Protein AF-0000000080701686 (afdb_homodimer)

Radius of gyration: 21.72 Å; Cα contacts (8 Å, |Δi|>4): 858; chains: 2; bounding box: 35×67×54 Å

Solvent-accessible surface area (backbone atoms only — not comparable to full-atom values): 18420 Å² total; per-residue (Å²): 113,33,45,32,31,37,60,51,58,24,29,69,73,39,28,52,24,37,86,81,71,44,60,87,74,78,49,47,31,54,30,95,73,44,51,71,46,50,38,45,98,68,62,89,44,71,68,61,51,56,69,65,36,52,33,37,36,29,34,50,67,50,50,72,76,47,56,59,73,80,43,79,90,34,39,33,37,33,36,32,86,66,91,57,82,64,56,90,53,35,37,60,36,42,71,92,47,47,55,65,51,48,53,54,43,20,69,73,48,39,25,34,34,39,50,72,59,28,76,70,44,47,64,35,55,75,64,65,56,54,44,30,44,34,43,30,37,23,36,29,36,48,35,58,49,38,46,45,69,65,79,40,95,59,59,46,57,32,26,28,47,37,45,34,37,53,65,28,24,39,36,37,34,31,33,60,108,115,32,45,32,30,39,61,50,58,24,28,69,74,40,28,52,25,36,87,82,72,44,59,88,72,77,49,48,31,53,29,94,71,43,50,71,46,51,36,47,97,69,64,89,45,70,66,61,50,56,69,66,35,52,34,38,36,31,33,51,66,50,48,72,77,46,58,58,72,81,42,80,89,33,41,33,38,34,37,32,86,66,91,56,81,64,56,91,53,34,37,60,35,42,71,90,48,47,55,65,51,49,51,53,43,19,70,73,46,40,24,33,32,39,51,70,59,29,76,70,44,47,64,35,56,76,64,65,56,54,45,31,44,34,44,30,36,21,35,28,35,50,33,58,50,38,45,45,68,64,79,41,96,59,59,47,58,32,27,28,45,37,47,32,38,54,65,28,24,37,36,37,34,30,33,59,108

Secondary structure (DSSP, 8-state):
---EEEEEEEETTSEEE-TT---TT----B-TT---EESSSS---HHHHHHH--EEEEEHHHHHHTGGGG-TTSEEEEE-SS----BTTEEEE-HHHHHHHHHHHHHTT--EEEES-GGGGHHHHHTT---EEEEEEESEE-SSSEES----SS-EEEEEEEEEEETTEEEEEEEE-/--EEEEEEEEETTSEEE-TT---TT----B-TT---EESSSS---HHHHHHH--EEEEEHHHHHHTGGGG-TTSEEEEE-SS----BTTEEEE-HHHHHHHHHHHHHTT-EEEEES-GGGHHHHHHTT---EEEEEEESEE-SSSEES----SS-EEEEEEEEEEETTEEEEEEEE-

Structure (mmCIF, N/CA/C/O backbone):
data_AF-0000000080701686-model_v1
#
loop_
_entity.id
_entity.type
_entity.pdbx_description
1 polymer 'Uncharacterized protein'
#
loop_
_atom_site.group_PDB
_atom_site.id
_atom_site.type_symbol
_atom_site.label_atom_id
_atom_site.label_alt_id
_atom_site.label_comp_id
_atom_site.label_asym_id
_atom_site.label_entity_id
_atom_site.label_seq_id
_atom_site.pdbx_PDB_ins_code
_atom_site.Cartn_x
_atom_site.Cartn_y
_atom_site.Cartn_z
_atom_site.occupancy
_atom_site.B_iso_or_equiv
_atom_site.auth_seq_id
_atom_site.auth_comp_id
_atom_site.auth_asym_id
_atom_site.auth_atom_id
_atom_site.pdbx_PDB_model_num
ATOM 1 N N . MET A 1 1 ? 11.75 -20.75 -18.656 1 88 1 MET A N 1
ATOM 2 C CA . MET A 1 1 ? 11.406 -20.969 -17.25 1 88 1 MET A CA 1
ATOM 3 C C . MET A 1 1 ? 10.141 -20.219 -16.875 1 88 1 MET A C 1
ATOM 5 O O . MET A 1 1 ? 9.891 -19.125 -17.406 1 88 1 MET A O 1
ATOM 9 N N . GLY A 1 2 ? 9.188 -20.906 -16.156 1 95.81 2 GLY A N 1
ATOM 10 C CA . GLY A 1 2 ? 7.934 -20.297 -15.758 1 95.81 2 GLY A CA 1
ATOM 11 C C . GLY A 1 2 ? 8.109 -19.188 -14.734 1 95.81 2 GLY A C 1
ATOM 12 O O . GLY A 1 2 ? 9.234 -18.781 -14.453 1 95.81 2 GLY A O 1
ATOM 13 N N . LYS A 1 3 ? 7.023 -18.656 -14.289 1 96.75 3 LYS A N 1
ATOM 14 C CA . LYS A 1 3 ? 7.059 -17.625 -13.266 1 96.75 3 LYS A CA 1
ATOM 15 C C . LYS A 1 3 ? 5.996 -17.875 -12.195 1 96.75 3 LYS A C 1
ATOM 17 O O . LYS A 1 3 ? 4.988 -18.531 -12.453 1 96.75 3 LYS A O 1
ATOM 22 N N . ILE A 1 4 ? 6.281 -17.422 -11.047 1 97.44 4 ILE A N 1
ATOM 23 C CA . ILE A 1 4 ? 5.316 -17.344 -9.953 1 97.44 4 ILE A CA 1
ATOM 24 C C . ILE A 1 4 ? 4.934 -15.883 -9.711 1 97.44 4 ILE A C 1
ATOM 26 O O . ILE A 1 4 ? 5.797 -15.039 -9.438 1 97.44 4 ILE A O 1
ATOM 30 N N . ALA A 1 5 ? 3.65 -15.609 -9.875 1 96.94 5 ALA A N 1
ATOM 31 C CA . ALA A 1 5 ? 3.213 -14.219 -9.758 1 96.94 5 ALA A CA 1
ATOM 32 C C . ALA A 1 5 ? 2.088 -14.086 -8.734 1 96.94 5 ALA A C 1
ATOM 34 O O . ALA A 1 5 ? 1.262 -14.992 -8.586 1 96.94 5 ALA A O 1
ATOM 35 N N . LEU A 1 6 ? 2.115 -13.008 -8.078 1 95.81 6 LEU A N 1
ATOM 36 C CA . LEU A 1 6 ? 1.006 -12.547 -7.246 1 95.81 6 LEU A CA 1
ATOM 37 C C . LEU A 1 6 ? 0.247 -11.414 -7.926 1 95.81 6 LEU A C 1
ATOM 39 O O . LEU A 1 6 ? 0.857 -10.484 -8.453 1 95.81 6 LEU A O 1
ATOM 43 N N . SER A 1 7 ? -0.996 -11.477 -7.949 1 94.25 7 SER A N 1
ATOM 44 C CA . SER A 1 7 ? -1.864 -10.406 -8.422 1 94.25 7 SER A CA 1
ATOM 45 C C . SER A 1 7 ? -3.043 -10.188 -7.477 1 94.25 7 SER A C 1
ATOM 47 O O . SER A 1 7 ? -3.879 -11.078 -7.309 1 94.25 7 SER A O 1
ATOM 49 N N . ILE A 1 8 ? -3.111 -9.062 -6.922 1 93 8 ILE A N 1
ATOM 50 C CA . ILE A 1 8 ? -4.133 -8.844 -5.906 1 93 8 ILE A CA 1
ATOM 51 C C . ILE A 1 8 ? -4.34 -7.344 -5.695 1 93 8 ILE A C 1
ATOM 53 O O . ILE A 1 8 ? -3.482 -6.535 -6.059 1 93 8 ILE A O 1
ATOM 57 N N . VAL A 1 9 ? -5.484 -6.977 -5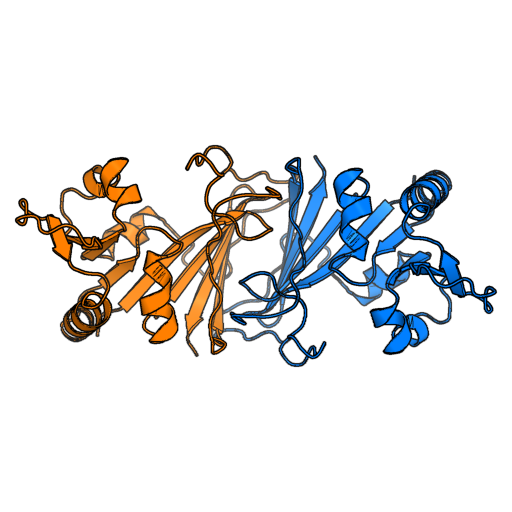.195 1 93.94 9 VAL A N 1
ATOM 58 C CA . VAL A 1 9 ? -5.809 -5.586 -4.887 1 93.94 9 VAL A CA 1
ATOM 59 C C . VAL A 1 9 ? -5.871 -5.395 -3.375 1 93.94 9 VAL A C 1
ATOM 61 O O . VAL A 1 9 ? -6.41 -6.238 -2.656 1 93.94 9 VAL A O 1
ATOM 64 N N . GLN A 1 10 ? -5.324 -4.266 -2.914 1 95.81 10 GLN A N 1
ATOM 65 C CA . GLN A 1 10 ? -5.352 -3.938 -1.493 1 95.81 10 GLN A CA 1
ATOM 66 C C . GLN A 1 10 ? -5.809 -2.5 -1.27 1 95.81 10 GLN A C 1
ATOM 68 O O . GLN A 1 10 ? -5.836 -1.697 -2.205 1 95.81 10 GLN A O 1
ATOM 73 N N . SER A 1 11 ? -6.25 -2.232 -0.027 1 97 11 SER A N 1
ATOM 74 C CA . SER A 1 11 ? -6.492 -0.856 0.394 1 97 11 SER A CA 1
ATOM 75 C C . SER A 1 11 ? -5.184 -0.092 0.563 1 97 11 SER A C 1
ATOM 77 O O . SER A 1 11 ? -4.102 -0.684 0.52 1 97 11 SER A O 1
ATOM 79 N N . VAL A 1 12 ? -5.242 1.198 0.737 1 97.56 12 VAL A N 1
ATOM 80 C CA . VAL A 1 12 ? -4.074 2.059 0.885 1 97.56 12 VAL A CA 1
ATOM 81 C C . VAL A 1 12 ? -3.234 1.593 2.072 1 97.56 12 VAL A C 1
ATOM 83 O O . VAL A 1 12 ? -2.004 1.653 2.033 1 97.56 12 VAL A O 1
ATOM 86 N N . ASP A 1 13 ? -3.979 1.094 3.092 1 96.38 13 ASP A N 1
ATOM 87 C CA . ASP A 1 13 ? -3.295 0.67 4.309 1 96.38 13 ASP A CA 1
ATOM 88 C C . ASP A 1 13 ? -3.033 -0.834 4.297 1 96.38 13 ASP A C 1
ATOM 90 O O . ASP A 1 13 ? -2.719 -1.424 5.336 1 96.38 13 ASP A O 1
ATOM 94 N N . GLY A 1 14 ? -3.207 -1.566 3.182 1 95.69 14 GLY A N 1
ATOM 95 C CA . GLY A 1 14 ? -2.6 -2.867 2.951 1 95.69 14 GLY A CA 1
ATOM 96 C C . GLY A 1 14 ? -3.535 -4.023 3.24 1 95.69 14 GLY A C 1
ATOM 97 O O . GLY A 1 14 ? -3.09 -5.16 3.428 1 95.69 14 GLY A O 1
ATOM 98 N N . TYR A 1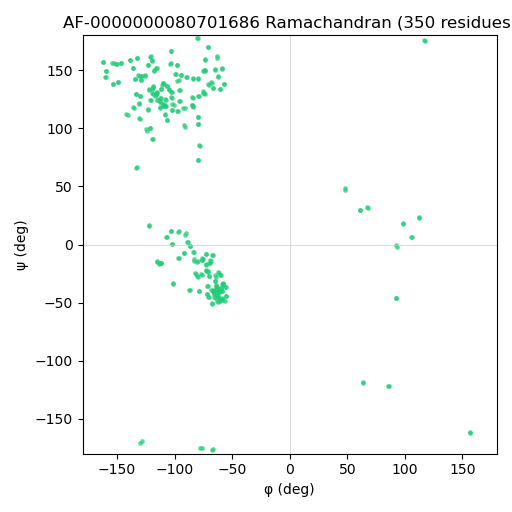 15 ? -4.812 -3.77 3.307 1 95 15 TYR A N 1
ATOM 99 C CA . TYR A 1 15 ? -5.758 -4.848 3.566 1 95 15 TYR A CA 1
ATOM 100 C C . TYR A 1 15 ? -6.395 -5.336 2.27 1 95 15 TYR A C 1
ATOM 102 O O . TYR A 1 15 ? -6.66 -4.543 1.362 1 95 15 TYR A O 1
ATOM 110 N N . ILE A 1 16 ? -6.695 -6.617 2.219 1 92.75 16 ILE A N 1
ATOM 111 C CA . ILE A 1 16 ? -7.223 -7.211 0.996 1 92.75 16 ILE A CA 1
ATOM 112 C C . ILE A 1 16 ? -8.672 -7.648 1.218 1 92.75 16 ILE A C 1
ATOM 114 O O . ILE A 1 16 ? -9.391 -7.934 0.26 1 92.75 16 ILE A O 1
ATOM 118 N N . ALA A 1 17 ? -9.102 -7.742 2.461 1 89.88 17 ALA A N 1
ATOM 119 C CA . ALA A 1 17 ? -10.469 -8.07 2.865 1 89.88 17 ALA A CA 1
ATOM 120 C C . ALA A 1 17 ? -10.781 -7.504 4.246 1 89.88 17 ALA A C 1
ATOM 122 O O . ALA A 1 17 ? -9.875 -7.172 5.012 1 89.88 17 ALA A O 1
ATOM 123 N N . ASP A 1 18 ? -12.062 -7.324 4.473 1 91 18 ASP A N 1
ATOM 124 C CA . ASP A 1 18 ? -12.422 -6.945 5.836 1 91 18 ASP A CA 1
ATOM 125 C C . ASP A 1 18 ? -12.391 -8.156 6.773 1 91 18 ASP A C 1
ATOM 127 O O . ASP A 1 18 ? -11.922 -9.227 6.387 1 91 18 ASP A O 1
ATOM 131 N N . LEU A 1 19 ? -12.773 -7.973 7.961 1 89.06 19 LEU A N 1
ATOM 132 C CA . LEU A 1 19 ? -12.672 -9.016 8.969 1 89.06 19 LEU A CA 1
ATOM 133 C C . LEU A 1 19 ? -13.648 -10.156 8.68 1 89.06 19 LEU A C 1
ATOM 135 O O . LEU A 1 19 ? -13.484 -11.266 9.18 1 89.06 19 LEU A O 1
ATOM 139 N N . ASP A 1 20 ? -14.656 -9.93 7.805 1 86.56 20 ASP A N 1
ATOM 140 C CA . ASP A 1 20 ? -15.656 -10.922 7.434 1 86.56 20 ASP A CA 1
ATOM 141 C C . ASP A 1 20 ? -15.359 -11.508 6.055 1 86.56 20 ASP A C 1
ATOM 143 O O . ASP A 1 20 ? -16.25 -12.062 5.402 1 86.56 20 ASP A O 1
ATOM 147 N N . ASP A 1 21 ? -14.219 -11.234 5.555 1 84.31 21 ASP A N 1
ATOM 148 C CA . ASP A 1 21 ? -13.742 -11.766 4.281 1 84.31 21 ASP A CA 1
ATOM 149 C C . ASP A 1 21 ? -14.57 -11.219 3.117 1 84.31 21 ASP A C 1
ATOM 151 O O . ASP A 1 21 ? -14.852 -11.938 2.156 1 84.31 21 ASP A O 1
ATOM 155 N N . GLN A 1 22 ? -15 -10.039 3.301 1 82.75 22 GLN A N 1
ATOM 156 C CA . GLN A 1 22 ? -15.734 -9.375 2.234 1 82.75 22 GLN A CA 1
ATOM 157 C C . GLN A 1 22 ? -14.828 -8.438 1.438 1 82.75 22 GLN A C 1
ATOM 159 O O . GLN A 1 22 ? -13.836 -7.926 1.966 1 82.75 22 GLN A O 1
ATOM 164 N N . PHE A 1 23 ? -15.242 -8.219 0.161 1 82.62 23 PHE A N 1
ATOM 165 C CA . PHE A 1 23 ? -14.414 -7.523 -0.813 1 82.62 23 PHE A CA 1
ATOM 166 C C . PHE A 1 23 ? -15.133 -6.297 -1.359 1 82.62 23 PHE A C 1
ATOM 168 O O . PHE A 1 23 ? -14.711 -5.723 -2.369 1 82.62 23 PHE A O 1
ATOM 175 N N . ASP A 1 24 ? -16.109 -5.855 -0.751 1 83.62 24 ASP A N 1
ATOM 176 C CA . ASP A 1 24 ? -17 -4.824 -1.256 1 83.62 24 ASP A CA 1
ATOM 177 C C . ASP A 1 24 ? -16.281 -3.479 -1.367 1 83.62 24 ASP A C 1
ATOM 179 O O . ASP A 1 24 ? -16.781 -2.562 -2.029 1 83.62 24 ASP A O 1
ATOM 183 N N . PHE A 1 25 ? -15.133 -3.383 -0.87 1 85.69 25 PHE A N 1
ATOM 184 C CA . PHE A 1 25 ? -14.43 -2.107 -0.862 1 85.69 25 PHE A CA 1
ATOM 185 C C . PHE A 1 25 ? -13.562 -1.959 -2.107 1 85.69 25 PHE A C 1
ATOM 187 O O . PHE A 1 25 ? -13.039 -0.878 -2.377 1 85.69 25 PHE A O 1
ATOM 194 N N . ILE A 1 26 ? -13.453 -3.045 -2.932 1 87.12 26 ILE A N 1
ATOM 195 C CA . ILE A 1 26 ? -12.531 -3.051 -4.062 1 87.12 26 ILE A CA 1
ATOM 196 C C . ILE A 1 26 ? -13.133 -2.26 -5.223 1 87.12 26 ILE A C 1
ATOM 198 O O . ILE A 1 26 ? -13.773 -2.834 -6.105 1 87.12 26 ILE A O 1
ATOM 202 N N . GLU A 1 27 ? -12.953 -1.024 -5.215 1 89.81 27 GLU A N 1
ATOM 203 C CA . GLU A 1 27 ? -13.438 -0.102 -6.238 1 89.81 27 GLU A CA 1
ATOM 204 C C . GLU A 1 27 ? -12.508 1.096 -6.391 1 89.81 27 GLU A C 1
ATOM 206 O O . GLU A 1 27 ? -11.992 1.617 -5.398 1 89.81 27 GLU A O 1
ATOM 211 N N . GLY A 1 28 ? -12.32 1.489 -7.629 1 92.06 28 GLY A N 1
ATOM 212 C CA . GLY A 1 28 ? -11.586 2.717 -7.883 1 92.06 28 GLY A CA 1
ATOM 213 C C . GLY A 1 28 ? -12.453 3.961 -7.801 1 92.06 28 GLY A C 1
ATOM 214 O O . GLY A 1 28 ? -13.633 3.922 -8.141 1 92.06 28 GLY A O 1
ATOM 215 N N . VAL A 1 29 ? -11.93 4.961 -7.301 1 94.69 29 VAL A N 1
ATOM 216 C CA . VAL A 1 29 ? -12.586 6.258 -7.254 1 94.69 29 VAL A CA 1
ATOM 217 C C . VAL A 1 29 ? -11.648 7.34 -7.781 1 94.69 29 VAL A C 1
ATOM 219 O O . VAL A 1 29 ? -10.695 7.727 -7.098 1 94.69 29 VAL A O 1
ATOM 222 N N . ALA A 1 30 ? -11.945 7.82 -8.945 1 94.62 30 ALA A N 1
ATOM 223 C CA . ALA A 1 30 ? -11.102 8.812 -9.609 1 94.62 30 ALA A CA 1
ATOM 224 C C . ALA A 1 30 ? -11.602 10.227 -9.336 1 94.62 30 ALA A C 1
ATOM 226 O O . ALA A 1 30 ? -12.812 10.477 -9.359 1 94.62 30 ALA A O 1
ATOM 227 N N . GLY A 1 31 ? -10.641 11.109 -8.969 1 93.12 31 GLY A N 1
ATOM 228 C CA . GLY A 1 31 ? -10.984 12.523 -8.969 1 93.12 31 GLY A CA 1
ATOM 229 C C . GLY A 1 31 ? -11.336 13.055 -10.344 1 93.12 31 GLY A C 1
ATOM 230 O O . GLY A 1 31 ? -11.023 12.422 -11.359 1 93.12 31 GLY A O 1
ATOM 231 N N . PRO A 1 32 ? -11.969 14.102 -10.383 1 91.12 32 PRO A N 1
ATOM 232 C CA . PRO A 1 32 ? -12.5 14.617 -11.648 1 91.12 32 PRO A CA 1
ATOM 233 C C . PRO A 1 32 ? -11.406 14.93 -12.664 1 91.12 32 PRO A C 1
ATOM 235 O O . PRO A 1 32 ? -11.656 14.906 -13.867 1 91.12 32 PRO A O 1
ATOM 238 N N . ASN A 1 33 ? -10.172 15.195 -12.234 1 90.88 33 ASN A N 1
ATOM 239 C CA . ASN A 1 33 ? -9.109 15.594 -13.148 1 90.88 33 ASN A CA 1
ATOM 240 C C . ASN A 1 33 ? -8.102 14.477 -13.359 1 90.88 33 ASN A C 1
ATOM 242 O O . ASN A 1 33 ? -7.059 14.68 -13.984 1 90.88 33 ASN A O 1
ATOM 246 N N . LEU A 1 34 ? -8.422 13.344 -12.805 1 93.69 34 LEU A N 1
ATOM 247 C CA . LEU A 1 34 ? -7.492 12.227 -12.938 1 93.69 34 LEU A CA 1
ATOM 248 C C . LEU A 1 34 ? -7.559 11.641 -14.344 1 93.69 34 LEU A C 1
ATOM 250 O O . LEU A 1 34 ? -8.648 11.367 -14.859 1 93.69 34 LEU A O 1
ATOM 254 N N . THR A 1 35 ? -6.402 11.43 -14.984 1 92.06 35 THR A N 1
ATOM 255 C CA . THR A 1 35 ? -6.32 10.773 -16.281 1 92.06 35 THR A CA 1
ATOM 256 C C . THR A 1 35 ? -5.758 9.359 -16.156 1 92.06 35 THR A C 1
ATOM 258 O O . THR A 1 35 ? -4.793 9.141 -15.414 1 92.06 35 THR A O 1
ATOM 261 N N . ASP A 1 36 ? -6.41 8.453 -16.875 1 93.5 36 ASP A N 1
ATOM 262 C CA . ASP A 1 36 ? -5.852 7.102 -16.922 1 93.5 36 ASP A CA 1
ATOM 263 C C . ASP A 1 36 ? -4.531 7.086 -17.688 1 93.5 36 ASP A C 1
ATOM 265 O O . ASP A 1 36 ? -4.379 7.789 -18.688 1 93.5 36 ASP A O 1
ATOM 269 N N . VAL A 1 37 ? -3.613 6.293 -17.141 1 94.56 37 VAL A N 1
ATOM 270 C CA . VAL A 1 37 ? -2.312 6.242 -17.812 1 94.56 37 VAL A CA 1
ATOM 271 C C . VAL A 1 37 ? -1.672 4.875 -17.578 1 94.56 37 VAL A C 1
ATOM 273 O O . VAL A 1 37 ? -2.029 4.16 -16.641 1 94.56 37 VAL A O 1
ATOM 276 N N . SER A 1 38 ? -0.795 4.488 -18.484 1 94.56 38 SER A N 1
ATOM 277 C CA . SER A 1 38 ? 0.108 3.352 -18.328 1 94.56 38 SER A CA 1
ATOM 278 C C . SER A 1 38 ? 1.548 3.746 -18.641 1 94.56 38 SER A C 1
ATOM 280 O O . SER A 1 38 ? 1.8 4.504 -19.594 1 94.56 38 SER A O 1
ATOM 282 N N . THR A 1 39 ? 2.445 3.221 -17.891 1 93.94 39 THR A N 1
ATOM 283 C CA . THR A 1 39 ? 3.85 3.504 -18.172 1 93.94 39 THR A CA 1
ATOM 284 C C . THR A 1 39 ? 4.402 2.523 -19.203 1 93.94 39 THR A C 1
ATOM 286 O O . THR A 1 39 ? 5.586 2.582 -19.547 1 93.94 39 THR A O 1
ATOM 289 N N . SER A 1 40 ? 3.594 1.648 -19.609 1 89.38 40 SER A N 1
ATOM 290 C CA . SER A 1 40 ? 3.943 0.667 -20.625 1 89.38 40 SER A CA 1
ATOM 291 C C . SER A 1 40 ? 3.031 0.789 -21.844 1 89.38 40 SER A C 1
ATOM 293 O O . SER A 1 40 ? 1.914 1.299 -21.75 1 89.38 40 SER A O 1
ATOM 295 N N . ASP A 1 41 ? 3.525 0.284 -22.953 1 88.06 41 ASP A N 1
ATOM 296 C CA . ASP A 1 41 ? 2.73 0.23 -24.172 1 88.06 41 ASP A CA 1
ATOM 297 C C . ASP A 1 41 ? 1.637 -0.831 -24.078 1 88.06 41 ASP A C 1
ATOM 299 O O . ASP A 1 41 ? 0.691 -0.833 -24.859 1 88.06 41 ASP A O 1
ATOM 303 N N . SER A 1 42 ? 1.788 -1.712 -23.141 1 88.94 42 SER A N 1
ATOM 304 C CA . SER A 1 42 ? 0.81 -2.771 -22.922 1 88.94 42 SER A CA 1
ATOM 305 C C . SER A 1 42 ? 0.218 -2.684 -21.516 1 88.94 42 SER A C 1
ATOM 307 O O . SER A 1 42 ? 0.73 -3.301 -20.578 1 88.94 42 SER A O 1
ATOM 309 N N . PRO A 1 43 ? -0.862 -1.966 -21.422 1 91.38 43 PRO A N 1
ATOM 310 C CA . PRO A 1 43 ? -1.486 -1.845 -20.109 1 91.38 43 PRO A CA 1
ATOM 311 C C . PRO A 1 43 ? -1.879 -3.195 -19.516 1 91.38 43 PRO A C 1
ATOM 313 O O . PRO A 1 43 ? -2.135 -4.148 -20.25 1 91.38 43 PRO A O 1
ATOM 316 N N . TYR A 1 44 ? -1.874 -3.227 -18.25 1 92.25 44 TYR A N 1
ATOM 317 C CA . TYR A 1 44 ? -2.262 -4.445 -17.547 1 92.25 44 TYR A CA 1
ATOM 318 C C . TYR A 1 44 ? -3.697 -4.832 -17.875 1 92.25 44 TYR A C 1
ATOM 320 O O . TYR A 1 44 ? -4.578 -3.971 -17.938 1 92.25 44 TYR A O 1
ATOM 328 N N . SER A 1 45 ? -3.855 -6.09 -18.156 1 91.12 45 SER A N 1
ATOM 329 C CA . SER A 1 45 ? -5.16 -6.703 -18.391 1 91.12 45 SER A CA 1
ATOM 330 C C . SER A 1 45 ? -5.324 -7.98 -17.562 1 91.12 45 SER A C 1
ATOM 332 O O . SER A 1 45 ? -4.535 -8.914 -17.703 1 91.12 45 SER A O 1
ATOM 334 N N . LEU A 1 46 ? -6.348 -7.93 -16.766 1 87.06 46 LEU A N 1
ATOM 335 C CA . LEU A 1 46 ? -6.613 -9.102 -15.945 1 87.06 46 LEU A CA 1
ATOM 336 C C . LEU A 1 46 ? -6.891 -10.328 -16.812 1 87.06 46 LEU A C 1
ATOM 338 O O . LEU A 1 46 ? -6.461 -11.438 -16.484 1 87.06 46 LEU A O 1
ATOM 342 N N . GLU A 1 47 ? -7.574 -10.109 -17.859 1 87.81 47 GLU A N 1
ATOM 343 C CA . GLU A 1 47 ? -7.875 -11.195 -18.797 1 87.81 47 GLU A CA 1
ATOM 344 C C . GLU A 1 47 ? -6.598 -11.789 -19.375 1 87.81 47 GLU A C 1
ATOM 346 O O . GLU A 1 47 ? -6.426 -13.008 -19.406 1 87.81 47 GLU A O 1
ATOM 351 N N . ALA A 1 48 ? -5.758 -10.914 -19.828 1 90.75 48 ALA A N 1
ATOM 352 C CA . ALA A 1 48 ? -4.492 -11.367 -20.406 1 90.75 48 ALA A CA 1
ATOM 353 C C . ALA A 1 48 ? -3.645 -12.086 -19.359 1 90.75 48 ALA A C 1
ATOM 355 O O . ALA A 1 48 ? -2.984 -13.078 -19.656 1 90.75 48 ALA A O 1
ATOM 356 N N . PHE A 1 49 ? -3.705 -11.57 -18.188 1 90.69 49 PHE A N 1
ATOM 357 C CA . PHE A 1 49 ? -2.982 -12.188 -17.078 1 90.69 49 PHE A CA 1
ATOM 358 C C . PHE A 1 49 ? -3.498 -13.594 -16.828 1 90.69 49 PHE A C 1
ATOM 360 O O . PHE A 1 49 ? -2.719 -14.547 -16.781 1 90.69 49 PHE A O 1
ATOM 367 N N . PHE A 1 50 ? -4.77 -13.703 -16.734 1 88.31 50 PHE A N 1
ATOM 368 C CA . PHE A 1 50 ? -5.398 -15 -16.469 1 88.31 50 PHE A CA 1
ATOM 369 C C . PHE A 1 50 ? -5.043 -16 -17.562 1 88.31 50 PHE A C 1
ATOM 371 O O . PHE A 1 50 ? -4.801 -17.172 -17.266 1 88.31 50 PHE A O 1
ATOM 378 N N . GLU A 1 51 ? -4.973 -15.539 -18.734 1 90.5 51 GLU A N 1
ATOM 379 C CA . GLU A 1 51 ? -4.684 -16.422 -19.875 1 90.5 51 GLU A CA 1
ATOM 380 C C . GLU A 1 51 ? -3.24 -16.906 -19.828 1 90.5 51 GLU A C 1
ATOM 382 O O . GLU A 1 51 ? -2.947 -18.031 -20.266 1 90.5 51 GLU A O 1
ATOM 387 N N . ALA A 1 52 ? -2.398 -16.172 -19.25 1 92.12 52 ALA A N 1
ATOM 388 C CA . ALA A 1 52 ? -0.967 -16.469 -19.281 1 92.12 52 ALA A CA 1
ATOM 389 C C . ALA A 1 52 ? -0.595 -17.484 -18.219 1 92.12 52 ALA A C 1
ATOM 391 O O . ALA A 1 52 ? 0.481 -18.094 -18.266 1 92.12 52 ALA A O 1
ATOM 392 N N . TYR A 1 53 ? -1.501 -17.703 -17.281 1 93.81 53 TYR A N 1
ATOM 393 C CA . TYR A 1 53 ? -1.161 -18.594 -16.188 1 93.81 53 TYR A CA 1
ATOM 394 C C . TYR A 1 53 ? -1.922 -19.906 -16.281 1 93.81 53 TYR A C 1
ATOM 396 O O . TYR A 1 53 ? -3.107 -19.922 -16.625 1 93.81 53 TYR A O 1
ATOM 404 N N . ASP A 1 54 ? -1.207 -20.984 -16.016 1 95.19 54 ASP A N 1
ATOM 405 C CA . ASP A 1 54 ? -1.832 -22.281 -16.203 1 95.19 54 ASP A CA 1
ATOM 406 C C . ASP A 1 54 ? -2.059 -22.984 -14.859 1 95.19 54 ASP A C 1
ATOM 408 O O . ASP A 1 54 ? -2.838 -23.938 -14.773 1 95.19 54 ASP A O 1
ATOM 412 N N . ILE A 1 55 ? -1.392 -22.531 -13.758 1 97.56 55 ILE A N 1
ATOM 413 C CA . ILE A 1 55 ? -1.565 -23.094 -12.422 1 97.56 55 ILE A CA 1
ATOM 414 C C . ILE A 1 55 ? -2.016 -21.984 -11.461 1 97.56 55 ILE A C 1
ATOM 416 O O . ILE A 1 55 ? -1.478 -20.875 -11.484 1 97.56 55 ILE A O 1
ATOM 420 N N . ILE A 1 56 ? -3.018 -22.344 -10.703 1 96.94 56 ILE A N 1
ATOM 421 C CA . ILE A 1 56 ? -3.521 -21.422 -9.68 1 96.94 56 ILE A CA 1
ATOM 422 C C . ILE A 1 56 ? -3.291 -22.031 -8.297 1 96.94 56 ILE A C 1
ATOM 424 O O . ILE A 1 56 ? -3.592 -23.203 -8.07 1 96.94 56 ILE A O 1
ATOM 428 N N . VAL A 1 57 ? -2.734 -21.25 -7.422 1 96.62 57 VAL A N 1
ATOM 429 C CA . VAL A 1 57 ? -2.58 -21.672 -6.031 1 96.62 57 VAL A CA 1
ATOM 430 C C . VAL A 1 57 ? -3.473 -20.812 -5.137 1 96.62 57 VAL A C 1
ATOM 432 O O . VAL A 1 57 ? -3.416 -19.578 -5.195 1 96.62 57 VAL A O 1
ATOM 435 N N . MET A 1 58 ? -4.297 -21.438 -4.348 1 93.88 58 MET A N 1
ATOM 436 C CA . MET A 1 58 ? -5.156 -20.672 -3.447 1 93.88 58 MET A CA 1
ATOM 437 C C . MET A 1 58 ? -5.23 -21.344 -2.074 1 93.88 58 MET A C 1
ATOM 439 O O . MET A 1 58 ? -4.836 -22.5 -1.914 1 93.88 58 MET A O 1
ATOM 443 N N . GLY A 1 59 ? -5.59 -20.547 -1.075 1 90.19 59 GLY A N 1
ATOM 444 C CA . GLY A 1 59 ? -5.781 -21.078 0.264 1 90.19 59 GLY A CA 1
ATOM 445 C C . GLY A 1 59 ? -7.121 -21.766 0.449 1 90.19 59 GLY A C 1
ATOM 446 O O . GLY A 1 59 ? -8.016 -21.625 -0.387 1 90.19 59 GLY A O 1
ATOM 447 N N . HIS A 1 60 ? -7.297 -22.297 1.621 1 87.88 60 HIS A N 1
ATOM 448 C CA . HIS A 1 60 ? -8.5 -23.031 1.966 1 87.88 60 HIS A CA 1
ATOM 449 C C . HIS A 1 60 ? -9.719 -22.125 1.997 1 87.88 60 HIS A C 1
ATOM 451 O O . HIS A 1 60 ? -10.789 -22.484 1.5 1 87.88 60 HIS A O 1
ATOM 457 N N . GLN A 1 61 ? -9.555 -20.953 2.512 1 85 61 GLN A N 1
ATOM 458 C CA . GLN A 1 61 ? -10.672 -20.031 2.617 1 85 61 GLN A CA 1
ATOM 459 C C . GLN A 1 61 ? -11.172 -19.594 1.239 1 85 61 GLN A C 1
ATOM 461 O O . GLN A 1 61 ? -12.375 -19.562 0.991 1 85 61 GLN A O 1
ATOM 466 N N . SER A 1 62 ? -10.258 -19.266 0.364 1 87.81 62 SER A N 1
ATOM 467 C CA . SER A 1 62 ? -10.609 -18.906 -1.003 1 87.81 62 SER A CA 1
ATOM 468 C C . SER A 1 62 ? -11.344 -20.031 -1.706 1 87.81 62 SER A C 1
ATOM 470 O O . SER A 1 62 ? -12.312 -19.797 -2.436 1 87.81 62 SER A O 1
ATOM 472 N N . TYR A 1 63 ? -10.898 -21.234 -1.458 1 90.56 63 TYR A N 1
ATOM 473 C CA . TYR A 1 63 ? -11.547 -22.406 -2.031 1 90.56 63 TYR A CA 1
ATOM 474 C C . TYR A 1 63 ? -12.953 -22.578 -1.487 1 90.56 63 TYR A C 1
ATOM 476 O O . TYR A 1 63 ? -13.898 -22.828 -2.246 1 90.56 63 TYR A O 1
ATOM 484 N N . LYS A 1 64 ? -13.133 -22.375 -0.211 1 88.75 64 LYS A N 1
ATOM 485 C CA . LYS A 1 64 ? -14.43 -22.531 0.439 1 88.75 64 LYS A CA 1
ATOM 486 C C . LYS A 1 64 ? -15.438 -21.516 -0.096 1 88.75 64 LYS A C 1
ATOM 488 O O . LYS A 1 64 ? -16.625 -21.812 -0.229 1 88.75 64 LYS A O 1
ATOM 493 N N . ILE A 1 65 ? -14.945 -20.375 -0.326 1 85.88 65 ILE A N 1
ATOM 494 C CA . ILE A 1 65 ? -15.797 -19.312 -0.86 1 85.88 65 ILE A CA 1
ATOM 495 C C . ILE A 1 65 ? -16.281 -19.688 -2.258 1 85.88 65 ILE A C 1
ATOM 497 O O . ILE A 1 65 ? -17.375 -19.312 -2.668 1 85.88 65 ILE A O 1
ATOM 501 N N . GLY A 1 66 ? -15.438 -20.453 -3.018 1 88.75 66 GLY A N 1
ATOM 502 C CA . GLY A 1 66 ? -15.844 -20.922 -4.332 1 88.75 66 GLY A CA 1
ATOM 503 C C . GLY A 1 66 ? -15.055 -20.281 -5.461 1 88.75 66 GLY A C 1
ATOM 504 O O . GLY A 1 66 ? -15.477 -20.312 -6.621 1 88.75 66 GLY A O 1
ATOM 505 N N . PHE A 1 67 ? -13.875 -19.812 -5.18 1 89.19 67 PHE A N 1
ATOM 506 C CA . PHE A 1 67 ? -13.125 -19.078 -6.184 1 89.19 67 PHE A CA 1
ATOM 507 C C . PHE A 1 67 ? -12.523 -20.016 -7.219 1 89.19 67 PHE A C 1
ATOM 509 O O . PHE A 1 67 ? -12.141 -19.594 -8.305 1 89.19 67 PHE A O 1
ATOM 516 N N . ALA A 1 68 ? -12.531 -21.25 -6.934 1 90.94 68 ALA A N 1
ATOM 517 C CA . ALA A 1 68 ? -12.016 -22.234 -7.879 1 90.94 68 ALA A CA 1
ATOM 518 C C . ALA A 1 68 ? -12.852 -22.266 -9.156 1 90.94 68 ALA A C 1
ATOM 520 O O . ALA A 1 68 ? -12.352 -22.594 -10.227 1 90.94 68 ALA A O 1
ATOM 521 N N . THR A 1 69 ? -14.109 -21.906 -9.008 1 91.19 69 THR A N 1
ATOM 522 C CA . THR A 1 69 ? -15.031 -21.969 -10.133 1 91.19 69 THR A CA 1
ATOM 523 C C . THR A 1 69 ? -14.672 -20.922 -11.18 1 91.19 69 THR A C 1
ATOM 525 O O . THR A 1 69 ? -15.133 -21 -12.328 1 91.19 69 THR A O 1
ATOM 528 N N . ASP A 1 70 ? -13.82 -19.953 -10.797 1 88.56 70 ASP A N 1
ATOM 529 C CA . ASP A 1 70 ? -13.391 -18.906 -11.727 1 88.56 70 ASP A CA 1
ATOM 530 C C . ASP A 1 70 ? -12.359 -19.438 -12.711 1 88.56 70 ASP A C 1
ATOM 532 O O . ASP A 1 70 ? -12.086 -18.812 -13.734 1 88.56 70 ASP A O 1
ATOM 536 N N . PHE A 1 71 ? -11.852 -20.656 -12.398 1 92.38 71 PHE A N 1
ATOM 537 C CA . PHE A 1 71 ? -10.758 -21.188 -13.203 1 92.38 71 PHE A CA 1
ATOM 538 C C . PHE A 1 71 ? -11.023 -22.641 -13.586 1 92.38 71 PHE A C 1
ATOM 540 O O . PHE A 1 71 ? -10.227 -23.516 -13.289 1 92.38 71 PHE A O 1
ATOM 547 N N . PRO A 1 72 ? -12.016 -22.922 -14.383 1 90.31 72 PRO A N 1
ATOM 548 C CA . PRO A 1 72 ? -12.383 -24.312 -14.664 1 90.31 72 PRO A CA 1
ATOM 549 C C . PRO A 1 72 ? -11.359 -25.031 -15.539 1 90.31 72 PRO A C 1
ATOM 551 O O . PRO A 1 72 ? -11.242 -26.25 -15.484 1 90.31 72 PRO A O 1
ATOM 554 N N . SER A 1 73 ? -10.57 -24.359 -16.312 1 92.19 73 SER A N 1
ATOM 555 C CA . SER A 1 73 ? -9.664 -24.984 -17.266 1 92.19 73 SER A CA 1
ATOM 556 C C . SER A 1 73 ? -8.234 -25 -16.734 1 92.19 73 SER A C 1
ATOM 558 O O . SER A 1 73 ? -7.32 -25.484 -17.406 1 92.19 73 SER A O 1
ATOM 560 N N . LYS A 1 74 ? -8.023 -24.5 -15.57 1 96.12 74 LYS A N 1
ATOM 561 C CA . LYS A 1 74 ? -6.68 -24.406 -15.008 1 96.12 74 LYS A CA 1
ATOM 562 C C . LYS A 1 74 ? -6.453 -25.484 -13.953 1 96.12 74 LYS A C 1
ATOM 564 O O . LYS A 1 74 ? -7.41 -26.016 -13.383 1 96.12 74 LYS A O 1
ATOM 569 N N . THR A 1 75 ? -5.246 -25.828 -13.742 1 97.44 75 THR A N 1
ATOM 570 C CA . THR A 1 75 ? -4.898 -26.672 -12.609 1 97.44 75 THR A CA 1
ATOM 571 C C . THR A 1 75 ? -4.844 -25.875 -11.32 1 97.44 75 THR A C 1
ATOM 573 O O . THR A 1 75 ? -4.168 -24.844 -11.25 1 97.44 75 THR A O 1
ATOM 576 N N . ILE A 1 76 ? -5.566 -26.359 -10.289 1 96.69 76 ILE A N 1
ATOM 577 C CA . ILE A 1 76 ? -5.676 -25.594 -9.047 1 96.69 76 ILE A CA 1
ATOM 578 C C . ILE A 1 76 ? -5.035 -26.375 -7.906 1 96.69 76 ILE A C 1
ATOM 580 O O . ILE A 1 76 ? -5.305 -27.578 -7.738 1 96.69 76 ILE A O 1
ATOM 584 N N . TYR A 1 77 ? -4.203 -25.719 -7.18 1 96.25 77 TYR A N 1
ATOM 585 C CA . TYR A 1 77 ? -3.662 -26.25 -5.934 1 96.25 77 TYR A CA 1
ATOM 586 C C . TYR A 1 77 ? -4.219 -25.5 -4.73 1 96.25 77 TYR A C 1
ATOM 588 O O . TYR A 1 77 ? -4.043 -24.281 -4.617 1 96.25 77 TYR A O 1
ATOM 596 N N . VAL A 1 78 ? -4.883 -26.25 -3.885 1 95.25 78 VAL A N 1
ATOM 597 C CA . VAL A 1 78 ? -5.445 -25.688 -2.66 1 95.25 78 VAL A CA 1
ATOM 598 C C . VAL A 1 78 ? -4.555 -26.047 -1.472 1 95.25 78 VAL A C 1
ATOM 600 O O . VAL A 1 78 ? -4.332 -27.219 -1.187 1 95.25 78 VAL A O 1
ATOM 603 N N . VAL A 1 79 ? -4.078 -25.062 -0.834 1 93.94 79 VAL A N 1
ATOM 604 C CA . VAL A 1 79 ? -3.223 -25.266 0.33 1 93.94 79 VAL A CA 1
ATOM 605 C C . VAL A 1 79 ? -4.086 -25.484 1.571 1 93.94 79 VAL A C 1
ATOM 607 O O . VAL A 1 79 ? -4.816 -24.578 1.992 1 93.94 79 VAL A O 1
ATOM 610 N N . THR A 1 80 ? -3.941 -26.609 2.148 1 91.5 80 THR A N 1
ATOM 611 C CA . THR A 1 80 ? -4.758 -26.969 3.301 1 91.5 80 THR A CA 1
ATOM 612 C C . THR A 1 80 ? -4.094 -28.094 4.102 1 91.5 80 THR A C 1
ATOM 614 O O . THR A 1 80 ? -3.303 -28.859 3.559 1 91.5 80 THR A O 1
ATOM 617 N N . ASN A 1 81 ? -4.336 -28.062 5.34 1 90.12 81 ASN A N 1
ATOM 618 C CA . ASN A 1 81 ? -3.85 -29.156 6.18 1 90.12 81 ASN A CA 1
ATOM 619 C C . ASN A 1 81 ? -4.754 -30.375 6.094 1 90.12 81 ASN A C 1
ATOM 621 O O . ASN A 1 81 ? -4.375 -31.469 6.52 1 90.12 81 ASN A O 1
ATOM 625 N N . GLU A 1 82 ? -5.875 -30.109 5.562 1 87.19 82 GLU A N 1
ATOM 626 C CA . GLU A 1 82 ? -6.836 -31.219 5.465 1 87.19 82 GLU A CA 1
ATOM 627 C C . GLU A 1 82 ? -6.438 -32.188 4.371 1 87.19 82 GLU A C 1
ATOM 629 O O . GLU A 1 82 ? -6.016 -31.797 3.285 1 87.19 82 GLU A O 1
ATOM 634 N N . LYS A 1 83 ? -6.41 -33.469 4.727 1 82.62 83 LYS A N 1
ATOM 635 C CA . LYS A 1 83 ? -6.176 -34.5 3.73 1 82.62 83 LYS A CA 1
ATOM 636 C C . LYS A 1 83 ? -7.445 -34.812 2.939 1 82.62 83 LYS A C 1
ATOM 638 O O . LYS A 1 83 ? -8.453 -35.219 3.51 1 82.62 83 LYS A O 1
ATOM 643 N N . ARG A 1 84 ? -7.406 -34.406 1.682 1 86.5 84 ARG A N 1
ATOM 644 C CA . ARG A 1 84 ? -8.523 -34.656 0.785 1 86.5 84 ARG A CA 1
ATOM 645 C C . ARG A 1 84 ? -8.039 -35.188 -0.566 1 86.5 84 ARG A C 1
ATOM 647 O O . ARG A 1 84 ? -6.949 -34.812 -1.017 1 86.5 84 ARG A O 1
ATOM 654 N N . PRO A 1 85 ? -8.805 -36.125 -1.144 1 89.31 85 PRO A N 1
ATOM 655 C CA . PRO A 1 85 ? -8.43 -36.531 -2.498 1 89.31 85 PRO A CA 1
ATOM 656 C C . PRO A 1 85 ? -8.562 -35.406 -3.52 1 89.31 85 PRO A C 1
ATOM 658 O O . PRO A 1 85 ? -9.383 -34.5 -3.348 1 89.31 85 PRO A O 1
ATOM 661 N N . ASN A 1 86 ? -7.707 -35.5 -4.551 1 90 86 ASN A N 1
ATOM 662 C CA . ASN A 1 86 ? -7.824 -34.562 -5.66 1 90 86 ASN A CA 1
ATOM 663 C C . ASN A 1 86 ? -9.164 -34.688 -6.375 1 90 86 ASN A C 1
ATOM 665 O O . ASN A 1 86 ? -9.742 -35.781 -6.41 1 90 86 ASN A O 1
ATOM 669 N N . GLU A 1 87 ? -9.656 -33.656 -6.805 1 91.06 87 GLU A N 1
ATOM 670 C CA . GLU A 1 87 ? -10.914 -33.625 -7.547 1 91.06 87 GLU A CA 1
ATOM 671 C C . GLU A 1 87 ? -10.734 -32.938 -8.898 1 91.06 87 GLU A C 1
ATOM 673 O O . GLU A 1 87 ? -10.766 -31.703 -8.984 1 91.06 87 GLU A O 1
ATOM 678 N N . GLY A 1 88 ? -10.586 -33.812 -9.961 1 93.5 88 GLY A N 1
ATOM 679 C CA . GLY A 1 88 ? -10.398 -33.219 -11.273 1 93.5 88 GLY A CA 1
ATOM 680 C C . GLY A 1 88 ? -9.109 -32.406 -11.391 1 93.5 88 GLY A C 1
ATOM 681 O O . GLY A 1 88 ? -8.023 -32.938 -11.195 1 93.5 88 GLY A O 1
ATOM 682 N N . ASN A 1 89 ? -9.367 -31.156 -11.68 1 95.88 89 ASN A N 1
ATOM 683 C CA . ASN A 1 89 ? -8.211 -30.281 -11.852 1 95.88 89 ASN A CA 1
ATOM 684 C C . ASN A 1 89 ? -7.805 -29.625 -10.539 1 95.88 89 ASN A C 1
ATOM 686 O O . ASN A 1 89 ? -6.957 -28.734 -10.523 1 95.88 89 ASN A O 1
ATOM 690 N N . ILE A 1 90 ? -8.391 -30.062 -9.406 1 96.06 90 ILE A N 1
ATOM 691 C CA . ILE A 1 90 ? -8.117 -29.469 -8.102 1 96.06 90 ILE A CA 1
ATOM 692 C C . ILE A 1 90 ? -7.281 -30.422 -7.262 1 96.06 90 ILE A C 1
ATOM 694 O O . ILE A 1 90 ? -7.684 -31.562 -7.027 1 96.06 90 ILE A O 1
ATOM 698 N N . HIS A 1 91 ? -6.18 -29.938 -6.805 1 96.31 91 HIS A N 1
ATOM 699 C CA . HIS A 1 91 ? -5.25 -30.703 -5.98 1 96.31 91 HIS A CA 1
ATOM 700 C C . HIS A 1 91 ? -5.082 -30.062 -4.605 1 96.31 91 HIS A C 1
ATOM 702 O O . HIS A 1 91 ? -4.93 -28.844 -4.5 1 96.31 91 HIS A O 1
ATOM 708 N N . PHE A 1 92 ? -5.094 -30.891 -3.578 1 95.12 92 PHE A N 1
ATOM 709 C CA . PHE A 1 92 ? -4.922 -30.406 -2.213 1 95.12 92 PHE A CA 1
ATOM 710 C C . PHE A 1 92 ? -3.51 -30.688 -1.715 1 95.12 92 PHE A C 1
ATOM 712 O O . PHE A 1 92 ? -3.016 -31.812 -1.832 1 95.12 92 PHE A O 1
ATOM 719 N N . VAL A 1 93 ? -2.891 -29.656 -1.262 1 93.94 93 VAL A N 1
ATOM 720 C CA . VAL A 1 93 ? -1.488 -29.766 -0.875 1 93.94 93 VAL A CA 1
ATOM 721 C C . VAL A 1 93 ? -1.283 -29.141 0.505 1 93.94 93 VAL A C 1
ATOM 723 O O . VAL A 1 93 ? -1.886 -28.109 0.826 1 93.94 93 VAL A O 1
ATOM 726 N N . LYS A 1 94 ? -0.346 -29.75 1.281 1 91.75 94 LYS A N 1
ATOM 727 C CA . LYS A 1 94 ? -0.018 -29.203 2.598 1 91.75 94 LYS A CA 1
ATOM 728 C C . LYS A 1 94 ? 0.847 -27.953 2.482 1 91.75 94 LYS A C 1
ATOM 730 O O . LYS A 1 94 ? 1.685 -27.859 1.584 1 91.75 94 LYS A O 1
ATOM 735 N N . PRO A 1 95 ? 0.726 -27.047 3.414 1 89 95 PRO A N 1
ATOM 736 C CA . PRO A 1 95 ? 1.485 -25.797 3.381 1 89 95 PRO A CA 1
ATOM 737 C C . PRO A 1 95 ? 2.992 -26.016 3.285 1 89 95 PRO A C 1
ATOM 739 O O . PRO A 1 95 ? 3.686 -25.281 2.576 1 89 95 PRO A O 1
ATOM 742 N N . GLY A 1 96 ? 3.477 -27.016 3.936 1 90.38 96 GLY A N 1
ATOM 743 C CA . GLY A 1 96 ? 4.91 -27.25 3.977 1 90.38 96 GLY A CA 1
ATOM 744 C C . GLY A 1 96 ? 5.469 -27.766 2.662 1 90.38 96 GLY A C 1
ATOM 745 O O . GLY A 1 96 ? 6.684 -27.766 2.455 1 90.38 96 GLY A O 1
ATOM 746 N N . GLN A 1 97 ? 4.648 -28.094 1.714 1 94.69 97 GLN A N 1
ATOM 747 C CA . GLN A 1 97 ? 5.102 -28.719 0.478 1 94.69 97 GLN A CA 1
ATOM 748 C C . GLN A 1 97 ? 4.859 -27.812 -0.723 1 94.69 97 GLN A C 1
ATOM 750 O O . GLN A 1 97 ? 5.414 -28.031 -1.801 1 94.69 97 GLN A O 1
ATOM 755 N N . ILE A 1 98 ? 4.117 -26.844 -0.589 1 95.94 98 ILE A N 1
ATOM 756 C CA . ILE A 1 98 ? 3.566 -26.109 -1.719 1 95.94 98 ILE A CA 1
ATOM 757 C C . ILE A 1 98 ? 4.684 -25.359 -2.439 1 95.94 98 ILE A C 1
ATOM 759 O O . ILE A 1 98 ? 4.738 -25.344 -3.672 1 95.94 98 ILE A O 1
ATOM 763 N N . VAL A 1 99 ? 5.613 -24.797 -1.746 1 97 99 VAL A N 1
ATOM 764 C CA . VAL A 1 99 ? 6.664 -23.984 -2.355 1 97 99 VAL A CA 1
ATOM 765 C C . VAL A 1 99 ? 7.57 -24.875 -3.209 1 97 99 VAL A C 1
ATOM 767 O O . VAL A 1 99 ? 7.852 -24.547 -4.363 1 97 99 VAL A O 1
ATOM 770 N N . LYS A 1 100 ? 8.023 -25.953 -2.58 1 97.25 100 LYS A N 1
ATOM 771 C CA . LYS A 1 100 ? 8.867 -26.891 -3.32 1 97.25 100 LYS A CA 1
ATOM 772 C C . LYS A 1 100 ? 8.164 -27.375 -4.586 1 97.25 100 LYS A C 1
ATOM 774 O O . LYS A 1 100 ? 8.773 -27.422 -5.656 1 97.25 100 LYS A O 1
ATOM 779 N N . LEU A 1 101 ? 6.93 -27.688 -4.438 1 97.44 101 LEU A N 1
ATOM 780 C CA . LEU A 1 101 ? 6.145 -28.172 -5.566 1 97.44 101 LEU A CA 1
ATOM 781 C C . LEU A 1 101 ? 6.043 -27.109 -6.652 1 97.44 101 LEU A C 1
ATOM 783 O O . LEU A 1 101 ? 6.23 -27.391 -7.836 1 97.44 101 LEU A O 1
ATOM 787 N N . MET A 1 102 ? 5.797 -25.906 -6.309 1 97.62 102 MET A N 1
ATOM 788 C CA . MET A 1 102 ? 5.613 -24.844 -7.285 1 97.62 102 MET A CA 1
ATOM 789 C C . MET A 1 102 ? 6.938 -24.484 -7.949 1 97.62 102 MET A C 1
ATOM 791 O O . MET A 1 102 ? 6.969 -24.141 -9.133 1 97.62 102 MET A O 1
ATOM 795 N N . LEU A 1 103 ? 8 -24.531 -7.199 1 97.56 103 LEU A N 1
ATOM 796 C CA . LEU A 1 103 ? 9.312 -24.281 -7.793 1 97.56 103 LEU A CA 1
ATOM 797 C C . LEU A 1 103 ? 9.641 -25.328 -8.844 1 97.56 103 LEU A C 1
ATOM 799 O O . LEU A 1 103 ? 10.219 -25.016 -9.891 1 97.56 103 LEU A O 1
ATOM 803 N N . ALA A 1 104 ? 9.289 -26.562 -8.523 1 97.88 104 ALA A N 1
ATOM 804 C CA . ALA A 1 104 ? 9.477 -27.625 -9.5 1 97.88 104 ALA A CA 1
ATOM 805 C C . ALA A 1 104 ? 8.641 -27.375 -10.758 1 97.88 104 ALA A C 1
ATOM 807 O O . ALA A 1 104 ? 9.141 -27.531 -11.875 1 97.88 104 ALA A O 1
ATOM 808 N N . LYS A 1 105 ? 7.367 -26.984 -10.586 1 97.88 105 LYS A N 1
ATOM 809 C CA . LYS A 1 105 ? 6.488 -26.672 -11.711 1 97.88 105 LYS A CA 1
ATOM 810 C C . LYS A 1 105 ? 7.031 -25.5 -12.531 1 97.88 105 LYS A C 1
ATOM 812 O O . LYS A 1 105 ? 6.965 -25.516 -13.758 1 97.88 105 LYS A O 1
ATOM 817 N N . LYS A 1 106 ? 7.52 -24.547 -11.859 1 97.56 106 LYS A N 1
ATOM 818 C CA . LYS A 1 106 ? 8.133 -23.406 -12.523 1 97.56 106 LYS A CA 1
ATOM 819 C C . LYS A 1 106 ? 9.297 -23.844 -13.414 1 97.56 106 LYS A C 1
ATOM 821 O O . LYS A 1 106 ? 9.438 -23.359 -14.539 1 97.56 106 LYS A O 1
ATOM 826 N N . LYS A 1 107 ? 10.148 -24.688 -12.93 1 97.12 107 LYS A N 1
ATOM 827 C CA . LYS A 1 107 ? 11.289 -25.203 -13.68 1 97.12 107 LYS A CA 1
ATOM 828 C C . LYS A 1 107 ? 10.828 -25.953 -14.93 1 97.12 107 LYS A C 1
ATOM 830 O O . LYS A 1 107 ? 11.539 -25.984 -15.938 1 97.12 107 LYS A O 1
ATOM 835 N N . GLN A 1 108 ? 9.641 -26.438 -14.82 1 97.62 108 GLN A N 1
ATOM 836 C CA . GLN A 1 108 ? 9.078 -27.172 -15.953 1 97.62 108 GLN A CA 1
ATOM 837 C C . GLN A 1 108 ? 8.445 -26.219 -16.969 1 97.62 108 GLN A C 1
ATOM 839 O O . GLN A 1 108 ? 7.965 -26.641 -18.016 1 97.62 108 GLN A O 1
ATOM 844 N N . GLY A 1 109 ? 8.383 -24.938 -16.625 1 96.88 109 GLY A N 1
ATOM 845 C CA . GLY A 1 109 ? 7.934 -23.938 -17.578 1 96.88 109 GLY A CA 1
ATOM 846 C C . GLY A 1 109 ? 6.531 -23.422 -17.297 1 96.88 109 GLY A C 1
ATOM 847 O O . GLY A 1 109 ? 5.988 -22.625 -18.062 1 96.88 109 GLY A O 1
ATOM 848 N N . HIS A 1 110 ? 5.93 -23.828 -16.172 1 97.5 110 HIS A N 1
ATOM 849 C CA . HIS A 1 110 ? 4.574 -23.422 -15.844 1 97.5 110 HIS A CA 1
ATOM 850 C C . HIS A 1 110 ? 4.559 -22 -15.258 1 97.5 110 HIS A C 1
ATOM 852 O O . HIS A 1 110 ? 5.484 -21.609 -14.547 1 97.5 110 HIS A O 1
ATOM 858 N N . HIS A 1 111 ? 3.529 -21.297 -15.625 1 98 111 HIS A N 1
ATOM 859 C CA . HIS A 1 111 ? 3.242 -20.016 -15.008 1 98 111 HIS A CA 1
ATOM 860 C C . HIS A 1 111 ? 2.219 -20.156 -13.883 1 98 111 HIS A C 1
ATOM 862 O O . HIS A 1 111 ? 1.115 -20.656 -14.102 1 98 111 HIS A O 1
ATOM 868 N N . ILE A 1 112 ? 2.607 -19.719 -12.742 1 97.5 112 ILE A N 1
ATOM 869 C CA . ILE A 1 112 ? 1.839 -19.984 -11.531 1 97.5 112 ILE A CA 1
ATOM 870 C C . ILE A 1 112 ? 1.292 -18.672 -10.961 1 97.5 112 ILE A C 1
ATOM 872 O O . ILE A 1 112 ? 2.037 -17.719 -10.789 1 97.5 112 ILE A O 1
ATOM 876 N N . TYR A 1 113 ? 0.031 -18.672 -10.812 1 97 113 TYR A N 1
ATOM 877 C CA . TYR A 1 113 ? -0.667 -17.531 -10.219 1 97 113 TYR A CA 1
ATOM 878 C C . TYR A 1 113 ? -1.048 -17.828 -8.766 1 97 113 TYR A C 1
ATOM 880 O O . TYR A 1 113 ? -1.814 -18.75 -8.492 1 97 113 TYR A O 1
ATOM 888 N N . LEU A 1 114 ? -0.489 -17.094 -7.836 1 95.81 114 LEU A N 1
ATOM 889 C CA . LEU A 1 114 ? -0.914 -17.156 -6.441 1 95.81 114 LEU A CA 1
ATOM 890 C C . LEU A 1 114 ? -2.184 -16.344 -6.227 1 95.81 114 LEU A C 1
ATOM 892 O O . LEU A 1 114 ? -2.143 -15.102 -6.238 1 95.81 114 LEU A O 1
ATOM 896 N N . TYR A 1 115 ? -3.316 -17.125 -6.102 1 91.31 115 TYR A N 1
ATOM 897 C CA . TYR A 1 115 ? -4.633 -16.516 -5.969 1 91.31 115 TYR A CA 1
ATOM 898 C C . TYR A 1 115 ? -4.996 -16.312 -4.504 1 91.31 115 TYR A C 1
ATOM 900 O O . TYR A 1 115 ? -5.32 -17.266 -3.799 1 91.31 115 TYR A O 1
ATOM 908 N N . GLY A 1 116 ? -4.898 -15.18 -4.07 1 77.12 116 GLY A N 1
ATOM 909 C CA . GLY A 1 116 ? -5.215 -14.812 -2.699 1 77.12 116 G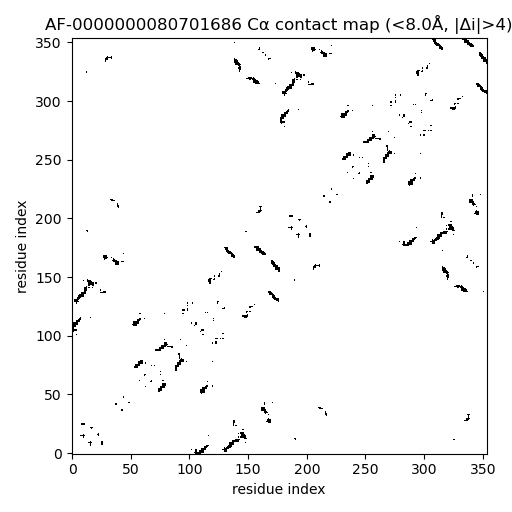LY A CA 1
ATOM 910 C C . GLY A 1 116 ? -4.016 -14.305 -1.923 1 77.12 116 GLY A C 1
ATOM 911 O O . GLY A 1 116 ? -2.947 -14.078 -2.498 1 77.12 116 GLY A O 1
ATOM 912 N N . GLY A 1 117 ? -4.273 -13.914 -0.77 1 71.69 117 GLY A N 1
ATOM 913 C CA . GLY A 1 117 ? -3.252 -13.305 0.064 1 71.69 117 GLY A CA 1
ATOM 914 C C . GLY A 1 117 ? -3.172 -13.906 1.453 1 71.69 117 GLY A C 1
ATOM 915 O O . GLY A 1 117 ? -3.572 -15.055 1.659 1 71.69 117 GLY A O 1
ATOM 916 N N . GLY A 1 118 ? -2.453 -13.281 2.205 1 72.69 118 GLY A N 1
ATOM 917 C CA . GLY A 1 118 ? -2.355 -13.555 3.631 1 72.69 118 GLY A CA 1
ATOM 918 C C . GLY A 1 118 ? -1.345 -14.633 3.965 1 72.69 118 GLY A C 1
ATOM 919 O O . GLY A 1 118 ? -0.209 -14.602 3.486 1 72.69 118 GLY A O 1
ATOM 920 N N . ILE A 1 119 ? -1.876 -15.664 4.617 1 75.69 119 ILE A N 1
ATOM 921 C CA . ILE A 1 119 ? -1.026 -16.656 5.25 1 75.69 119 ILE A CA 1
ATOM 922 C C . ILE A 1 119 ? -0.457 -17.594 4.188 1 75.69 119 ILE A C 1
ATOM 924 O O . ILE A 1 119 ? 0.666 -18.094 4.32 1 75.69 119 ILE A O 1
ATOM 928 N N . MET A 1 120 ? -1.137 -17.734 3.078 1 83.62 120 MET A N 1
ATOM 929 C CA . MET A 1 120 ? -0.691 -18.625 2.014 1 83.62 120 MET A CA 1
ATOM 930 C C . MET A 1 120 ? 0.524 -18.047 1.294 1 83.62 120 MET A C 1
ATOM 932 O O . MET A 1 120 ? 1.342 -18.797 0.753 1 83.62 120 MET A O 1
ATOM 936 N N . LEU A 1 121 ? 0.719 -16.766 1.365 1 89.88 121 LEU A N 1
ATOM 937 C CA . LEU A 1 121 ? 1.805 -16.094 0.662 1 89.88 121 LEU A CA 1
ATOM 938 C C . LEU A 1 121 ? 3.111 -16.203 1.438 1 89.88 121 LEU A C 1
ATOM 940 O O . LEU A 1 121 ? 4.195 -16.172 0.848 1 89.88 121 LEU A O 1
ATOM 944 N N . LYS A 1 122 ? 2.984 -16.391 2.748 1 88.06 122 LYS A N 1
ATOM 945 C CA . LYS A 1 122 ? 4.121 -16.266 3.656 1 88.06 122 LYS A CA 1
ATOM 946 C C . LYS A 1 122 ? 5.242 -17.234 3.264 1 88.06 122 LYS A C 1
ATOM 948 O O . LYS A 1 122 ? 6.398 -16.828 3.137 1 88.06 122 LYS A O 1
ATOM 953 N N . PRO A 1 123 ? 4.898 -18.531 3.018 1 90.5 123 PRO A N 1
ATOM 954 C CA . PRO A 1 123 ? 5.992 -19.438 2.662 1 90.5 123 PRO A CA 1
ATOM 955 C C . PRO A 1 123 ? 6.656 -19.062 1.335 1 90.5 123 PRO A C 1
ATOM 957 O O . PRO A 1 123 ? 7.863 -19.266 1.17 1 90.5 123 PRO A O 1
ATOM 960 N N . PHE A 1 124 ? 5.918 -18.594 0.386 1 95.19 124 PHE A N 1
ATOM 961 C CA . PHE A 1 124 ? 6.473 -18.188 -0.901 1 95.19 124 PHE A CA 1
ATOM 962 C C . PHE A 1 124 ? 7.395 -16.984 -0.74 1 95.19 124 PHE A C 1
ATOM 964 O O . PHE A 1 124 ? 8.445 -16.906 -1.389 1 95.19 124 PHE A O 1
ATOM 971 N N . MET A 1 125 ? 7.008 -16.078 0.085 1 93.88 125 MET A N 1
ATOM 972 C CA . MET A 1 125 ? 7.797 -14.867 0.314 1 93.88 125 MET A CA 1
ATOM 973 C C . MET A 1 125 ? 9.062 -15.188 1.101 1 93.88 125 MET A C 1
ATOM 975 O O . MET A 1 125 ? 10.141 -14.664 0.795 1 93.88 125 MET A O 1
ATOM 979 N N . ALA A 1 126 ? 8.883 -16.047 2.139 1 91.69 126 ALA A N 1
ATOM 980 C CA . ALA A 1 126 ? 10.039 -16.453 2.936 1 91.69 126 ALA A CA 1
ATOM 981 C C . ALA A 1 126 ? 11.102 -17.109 2.062 1 91.69 126 ALA A C 1
ATOM 983 O O . ALA A 1 126 ? 12.305 -16.953 2.299 1 91.69 126 ALA A O 1
ATOM 984 N N . ALA A 1 127 ? 10.648 -17.797 1.07 1 94 127 ALA A N 1
ATOM 985 C CA . ALA A 1 127 ? 11.555 -18.5 0.163 1 94 127 ALA A CA 1
ATOM 986 C C . ALA A 1 127 ? 11.961 -17.594 -1 1 94 127 ALA A C 1
ATOM 988 O O . ALA A 1 127 ? 12.688 -18.031 -1.902 1 94 127 ALA A O 1
ATOM 989 N N . ASN A 1 128 ? 11.492 -16.344 -1.011 1 94.81 128 ASN A N 1
ATOM 990 C CA . ASN A 1 128 ? 11.711 -15.422 -2.127 1 94.81 128 ASN A CA 1
ATOM 991 C C . ASN A 1 128 ? 11.391 -16.078 -3.465 1 94.81 128 ASN A C 1
ATOM 993 O O . ASN A 1 128 ? 12.172 -15.977 -4.414 1 94.81 128 ASN A O 1
ATOM 997 N N . ALA A 1 129 ? 10.234 -16.734 -3.504 1 96 129 ALA A N 1
ATOM 998 C CA . ALA A 1 129 ? 9.891 -17.562 -4.648 1 96 129 ALA A CA 1
ATOM 999 C C . ALA A 1 129 ? 9.016 -16.812 -5.641 1 96 129 ALA A C 1
ATOM 1001 O O . ALA A 1 129 ? 8.82 -17.266 -6.773 1 96 129 ALA A O 1
ATOM 1002 N N . ILE A 1 130 ? 8.492 -15.688 -5.293 1 96.88 130 ILE A N 1
ATOM 1003 C CA . ILE A 1 130 ? 7.598 -14.922 -6.16 1 96.88 130 ILE A CA 1
ATOM 1004 C C . ILE A 1 130 ? 8.414 -14.055 -7.113 1 96.88 130 ILE A C 1
ATOM 1006 O O . ILE A 1 130 ? 9.234 -13.25 -6.676 1 96.88 130 ILE A O 1
ATOM 1010 N N . ASP A 1 131 ? 8.148 -14.188 -8.391 1 97.06 131 ASP A N 1
ATOM 1011 C CA . ASP A 1 131 ? 8.906 -13.469 -9.406 1 97.06 131 ASP A CA 1
ATOM 1012 C C . ASP A 1 131 ? 8.32 -12.086 -9.656 1 97.06 131 ASP A C 1
ATOM 1014 O O . ASP A 1 131 ? 9.055 -11.117 -9.883 1 97.06 131 ASP A O 1
ATOM 1018 N N . GLU A 1 132 ? 7.012 -12.047 -9.641 1 96.81 132 GLU A N 1
ATOM 1019 C CA . GLU A 1 132 ? 6.309 -10.82 -10.016 1 96.81 132 GLU A CA 1
ATOM 1020 C C . GLU A 1 132 ? 5.199 -10.5 -9.016 1 96.81 132 GLU A C 1
ATOM 1022 O O . GLU A 1 132 ? 4.43 -11.375 -8.633 1 96.81 132 GLU A O 1
ATOM 1027 N N . TYR A 1 133 ? 5.207 -9.312 -8.562 1 97 133 TYR A N 1
ATOM 1028 C CA . TYR A 1 133 ? 4.152 -8.781 -7.707 1 97 133 TYR A CA 1
ATOM 1029 C C . TYR A 1 133 ? 3.295 -7.77 -8.461 1 97 133 TYR A C 1
ATOM 1031 O O . TYR A 1 133 ? 3.773 -6.699 -8.844 1 97 133 TYR A O 1
ATOM 1039 N N . ILE A 1 134 ? 2.068 -8.109 -8.719 1 96.94 134 ILE A N 1
ATOM 1040 C CA . ILE A 1 134 ? 1.097 -7.195 -9.32 1 96.94 134 ILE A CA 1
ATOM 1041 C C . ILE A 1 134 ? 0.093 -6.742 -8.258 1 96.94 134 ILE A C 1
ATOM 1043 O O . ILE A 1 134 ? -0.787 -7.512 -7.863 1 96.94 134 ILE A O 1
ATOM 1047 N N . ILE A 1 135 ? 0.237 -5.477 -7.848 1 96.81 135 ILE A N 1
ATOM 1048 C CA . ILE A 1 135 ? -0.527 -5.016 -6.695 1 96.81 135 ILE A CA 1
ATOM 1049 C C . ILE A 1 135 ? -1.371 -3.803 -7.086 1 96.81 135 ILE A C 1
ATOM 1051 O O . ILE A 1 135 ? -0.833 -2.76 -7.465 1 96.81 135 ILE A O 1
ATOM 1055 N N . GLY A 1 136 ? -2.635 -3.953 -7.023 1 96.69 136 GLY A N 1
ATOM 1056 C CA . GLY A 1 136 ? -3.559 -2.84 -7.168 1 96.69 136 GLY A CA 1
ATOM 1057 C C . GLY A 1 136 ? -3.887 -2.162 -5.852 1 96.69 136 GLY A C 1
ATOM 1058 O O . GLY A 1 136 ? -4.027 -2.828 -4.82 1 96.69 136 GLY A O 1
ATOM 1059 N N . THR A 1 137 ? -4.047 -0.887 -5.859 1 97.94 137 THR A N 1
ATOM 1060 C CA . THR A 1 137 ? -4.422 -0.143 -4.66 1 97.94 137 THR A CA 1
ATOM 1061 C C . THR A 1 137 ? -5.738 0.599 -4.871 1 97.94 137 THR A C 1
ATOM 1063 O O . THR A 1 137 ? -5.883 1.353 -5.836 1 97.94 137 THR A O 1
ATOM 1066 N N . VAL A 1 138 ? -6.668 0.353 -4.016 1 97.25 138 VAL A N 1
ATOM 1067 C CA . VAL A 1 138 ? -7.941 1.064 -4.031 1 97.25 138 VAL A CA 1
ATOM 1068 C C . VAL A 1 138 ? -7.883 2.248 -3.068 1 97.25 138 VAL A C 1
ATOM 1070 O O . VAL A 1 138 ? -7.234 2.174 -2.023 1 97.25 138 VAL A O 1
ATOM 1073 N N . PRO A 1 139 ? -8.57 3.318 -3.432 1 97.69 139 PRO A N 1
ATOM 1074 C CA . PRO A 1 139 ? -8.484 4.535 -2.623 1 97.69 139 PRO A CA 1
ATOM 1075 C C . PRO A 1 139 ? -9.359 4.484 -1.378 1 97.69 139 PRO A C 1
ATOM 1077 O O . PRO A 1 139 ? -10.305 5.27 -1.253 1 97.69 139 PRO A O 1
ATOM 1080 N N . ILE A 1 140 ? -8.945 3.686 -0.407 1 97.69 140 ILE A N 1
ATOM 1081 C CA . ILE A 1 140 ? -9.633 3.572 0.876 1 97.69 140 ILE A CA 1
ATOM 1082 C C . ILE A 1 140 ? -8.633 3.154 1.957 1 97.69 140 ILE A C 1
ATOM 1084 O O . ILE A 1 140 ? -7.746 2.34 1.707 1 97.69 140 ILE A O 1
ATOM 1088 N N . ILE A 1 141 ? -8.766 3.756 3.062 1 97 141 ILE A N 1
ATOM 1089 C CA . ILE A 1 141 ? -8.125 3.262 4.277 1 97 141 ILE A CA 1
ATOM 1090 C C . ILE A 1 141 ? -9.133 2.459 5.102 1 97 141 ILE A C 1
ATOM 1092 O O . ILE A 1 141 ? -10.094 3.018 5.633 1 97 141 ILE A O 1
ATOM 1096 N N . MET A 1 142 ? -8.906 1.259 5.242 1 96.12 142 MET A N 1
ATOM 1097 C CA . MET A 1 142 ? -9.883 0.367 5.859 1 96.12 142 MET A CA 1
ATOM 1098 C C . MET A 1 142 ? -9.852 0.493 7.379 1 96.12 142 MET A C 1
ATOM 1100 O O . MET A 1 142 ? -10.898 0.446 8.031 1 96.12 142 MET A O 1
ATOM 1104 N N . GLY A 1 143 ? -8.664 0.611 7.914 1 95.31 143 GLY A N 1
ATOM 1105 C CA . GLY A 1 143 ? -8.5 0.653 9.359 1 95.31 143 GLY A CA 1
ATOM 1106 C C . GLY A 1 143 ? -8.242 -0.712 9.969 1 95.31 143 GLY A C 1
ATOM 1107 O O . GLY A 1 143 ? -7.395 -0.854 10.852 1 95.31 143 GLY A O 1
ATOM 1108 N N . LYS A 1 144 ? -9 -1.664 9.562 1 94.69 144 LYS A N 1
ATOM 1109 C CA . LYS A 1 144 ? -8.852 -3.051 9.992 1 94.69 144 LYS A CA 1
ATOM 1110 C C . LYS A 1 144 ? -9.234 -4.02 8.875 1 94.69 144 LYS A C 1
ATOM 1112 O O . LYS A 1 144 ? -9.984 -3.66 7.965 1 94.69 144 LYS A O 1
ATOM 1117 N N . GLY A 1 145 ? -8.648 -5.262 9 1 93.69 145 GLY A N 1
ATOM 1118 C CA . GLY A 1 145 ? -8.93 -6.285 8.008 1 93.69 145 GLY A CA 1
ATOM 1119 C C . GLY A 1 145 ? -7.848 -7.344 7.914 1 93.69 145 GLY A C 1
ATOM 1120 O O . GLY A 1 145 ? -7.09 -7.551 8.867 1 93.69 145 GLY A O 1
ATOM 1121 N N . LYS A 1 146 ? -7.898 -8.039 6.785 1 90.81 146 LYS A N 1
ATOM 1122 C CA . LYS A 1 146 ? -6.871 -9.039 6.52 1 90.81 146 LYS A CA 1
ATOM 1123 C C . LYS A 1 146 ? -5.715 -8.445 5.727 1 90.81 146 LYS A C 1
ATOM 1125 O O . LYS A 1 146 ? -5.902 -7.988 4.594 1 90.81 146 LYS A O 1
ATOM 1130 N N . PRO A 1 147 ? -4.586 -8.445 6.309 1 93.12 147 PRO A N 1
ATOM 1131 C CA . PRO A 1 147 ? -3.459 -7.832 5.605 1 93.12 147 PRO A CA 1
ATOM 1132 C C . PRO A 1 147 ? -2.945 -8.688 4.449 1 93.12 147 PRO A C 1
ATOM 1134 O O . PRO A 1 147 ? -3.021 -9.922 4.508 1 93.12 147 PRO A O 1
ATOM 1137 N N . LEU A 1 148 ? -2.412 -8.039 3.424 1 93.69 148 LEU A N 1
ATOM 1138 C CA . LEU A 1 148 ? -1.773 -8.742 2.316 1 93.69 148 LEU A CA 1
ATOM 1139 C C . LEU A 1 148 ? -0.451 -9.359 2.758 1 93.69 148 LEU A C 1
ATOM 1141 O O . LEU A 1 148 ? -0.166 -10.516 2.441 1 93.69 148 LEU A O 1
ATOM 1145 N N . PHE A 1 149 ? 0.343 -8.594 3.488 1 93.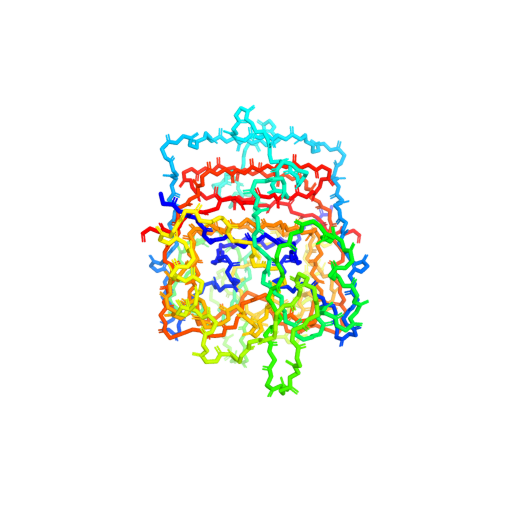81 149 PHE A N 1
ATOM 1146 C CA . PHE A 1 149 ? 1.68 -9.031 3.875 1 93.81 149 PHE A CA 1
ATOM 1147 C C . PHE A 1 149 ? 1.757 -9.266 5.379 1 93.81 149 PHE A C 1
ATOM 1149 O O . PHE A 1 149 ? 1.262 -8.461 6.168 1 93.81 149 PHE A O 1
ATOM 1156 N N . TYR A 1 150 ? 2.328 -10.344 5.727 1 91.75 150 TYR A N 1
ATOM 1157 C CA . TYR A 1 150 ? 2.654 -10.648 7.117 1 91.75 150 TYR A CA 1
ATOM 1158 C C . TYR A 1 150 ? 4.141 -10.438 7.387 1 91.75 150 TYR A C 1
ATOM 1160 O O . TYR A 1 150 ? 4.922 -10.234 6.457 1 91.75 150 TYR A O 1
ATOM 1168 N N . GLU A 1 151 ? 4.426 -10.43 8.633 1 92.88 151 GLU A N 1
ATOM 1169 C CA . GLU A 1 151 ? 5.805 -10.156 9.039 1 92.88 151 GLU A CA 1
ATOM 1170 C C . GLU A 1 151 ? 6.773 -11.148 8.391 1 92.88 151 GLU A C 1
ATOM 1172 O O . GLU A 1 151 ? 6.484 -12.344 8.312 1 92.88 151 GLU A O 1
ATOM 1177 N N . LEU A 1 152 ? 7.902 -10.656 7.934 1 93.31 152 LEU A N 1
ATOM 1178 C CA . LEU A 1 152 ? 8.992 -11.438 7.371 1 93.31 152 LEU A CA 1
ATOM 1179 C C . LEU A 1 152 ? 10.297 -11.18 8.125 1 93.31 152 LEU A C 1
ATOM 1181 O O . LEU A 1 152 ? 10.484 -10.102 8.695 1 93.31 152 LEU A O 1
ATOM 1185 N N . ASP A 1 153 ? 11.133 -12.109 8.086 1 92.19 153 ASP A N 1
ATOM 1186 C CA . ASP A 1 153 ? 12.422 -11.969 8.75 1 92.19 153 ASP A CA 1
ATOM 1187 C C . ASP A 1 153 ? 13.398 -11.148 7.902 1 92.19 153 ASP A C 1
ATOM 1189 O O . ASP A 1 153 ? 14.312 -10.516 8.438 1 92.19 153 ASP A O 1
ATOM 1193 N N . GLU A 1 154 ? 13.18 -11.227 6.625 1 93.69 154 GLU A N 1
ATOM 1194 C CA . GLU A 1 154 ? 14.039 -10.508 5.688 1 93.69 154 GLU A CA 1
ATOM 1195 C C . GLU A 1 154 ? 13.219 -9.656 4.723 1 93.69 154 GLU A C 1
ATOM 1197 O O . GLU A 1 154 ? 12.125 -10.055 4.312 1 93.69 154 GLU A O 1
ATOM 1202 N N . SER A 1 155 ? 13.797 -8.555 4.398 1 95.38 155 SER A N 1
ATOM 1203 C CA . SER A 1 155 ? 13.148 -7.703 3.408 1 95.38 155 SER A CA 1
ATOM 1204 C C . SER A 1 155 ? 13.273 -8.281 2.006 1 95.38 155 SER A C 1
ATOM 1206 O O . SER A 1 155 ? 14.133 -9.133 1.758 1 95.38 155 SER A O 1
ATOM 1208 N N . ILE A 1 156 ? 12.438 -7.887 1.121 1 96.5 156 ILE A N 1
ATOM 1209 C CA . ILE A 1 156 ? 12.461 -8.281 -0.282 1 96.5 156 ILE A CA 1
ATOM 1210 C C . ILE A 1 156 ? 12.594 -7.047 -1.166 1 96.5 156 ILE A C 1
ATOM 1212 O O . ILE A 1 156 ? 11.617 -6.32 -1.376 1 96.5 156 ILE A O 1
ATOM 1216 N N . PRO A 1 157 ? 13.789 -6.742 -1.668 1 96.81 157 PRO A N 1
ATOM 1217 C CA . PRO A 1 157 ? 13.938 -5.625 -2.604 1 96.81 157 PRO A CA 1
ATOM 1218 C C . PRO A 1 157 ? 13.242 -5.879 -3.939 1 96.81 157 PRO A C 1
ATOM 1220 O O . PRO A 1 157 ? 13.367 -6.965 -4.512 1 96.81 157 PRO A O 1
ATOM 1223 N N . LEU A 1 158 ? 12.531 -4.887 -4.418 1 97.81 158 LEU A N 1
ATOM 1224 C CA . LEU A 1 158 ? 11.789 -4.977 -5.672 1 97.81 158 LEU A CA 1
ATOM 1225 C C . LEU A 1 158 ? 12.258 -3.916 -6.66 1 97.81 158 LEU A C 1
ATOM 1227 O O . LEU A 1 158 ? 13.016 -3.014 -6.297 1 97.81 158 LEU A O 1
ATOM 1231 N N . GLN A 1 159 ? 11.945 -4.129 -7.859 1 97.5 159 GLN A N 1
ATOM 1232 C CA . GLN A 1 159 ? 12.078 -3.17 -8.953 1 97.5 159 GLN A CA 1
ATOM 1233 C C . GLN A 1 159 ? 10.727 -2.867 -9.586 1 97.5 159 GLN A C 1
ATOM 1235 O O . GLN A 1 159 ? 9.945 -3.779 -9.852 1 97.5 159 GLN A O 1
ATOM 1240 N N . LEU A 1 160 ? 10.445 -1.586 -9.812 1 98.06 160 LEU A N 1
ATOM 1241 C CA . LEU A 1 160 ? 9.18 -1.185 -10.406 1 98.06 160 LEU A CA 1
ATOM 1242 C C . LEU A 1 160 ? 9.242 -1.255 -11.922 1 98.06 160 LEU A C 1
ATOM 1244 O O . LEU A 1 160 ? 9.977 -0.496 -12.555 1 98.06 160 LEU A O 1
ATOM 1248 N N . ASP A 1 161 ? 8.383 -2.072 -12.492 1 97.31 161 ASP A N 1
ATOM 1249 C CA . ASP A 1 161 ? 8.438 -2.289 -13.93 1 97.31 161 ASP A CA 1
ATOM 1250 C C . ASP A 1 161 ? 7.352 -1.483 -14.648 1 97.31 161 ASP A C 1
ATOM 1252 O O . ASP A 1 161 ? 7.551 -1.026 -15.773 1 97.31 161 ASP A O 1
ATOM 1256 N N . GLN A 1 162 ? 6.242 -1.343 -13.977 1 97.38 162 GLN A N 1
ATOM 1257 C CA . GLN A 1 162 ? 5.094 -0.74 -14.641 1 97.38 162 GLN A CA 1
ATOM 1258 C C . GLN A 1 162 ? 4.09 -0.201 -13.625 1 97.38 162 GLN A C 1
ATOM 1260 O O . GLN A 1 162 ? 3.896 -0.795 -12.562 1 97.38 162 GLN A O 1
ATOM 1265 N N . VAL A 1 163 ? 3.471 0.89 -13.938 1 98 163 VAL A N 1
ATOM 1266 C CA . VAL A 1 163 ? 2.35 1.452 -13.195 1 98 163 VAL A CA 1
ATOM 1267 C C . VAL A 1 163 ? 1.204 1.776 -14.148 1 98 163 VAL A C 1
ATOM 1269 O O . VAL A 1 163 ? 1.405 2.445 -15.164 1 98 163 VAL A O 1
ATOM 1272 N N . ASP A 1 164 ? 0.069 1.286 -13.812 1 97.25 164 ASP A N 1
ATOM 1273 C CA . ASP A 1 164 ? -1.151 1.605 -14.547 1 97.25 164 ASP A CA 1
ATOM 1274 C C . ASP A 1 164 ? -2.178 2.283 -13.641 1 97.25 164 ASP A C 1
ATOM 1276 O O . ASP A 1 164 ? -2.42 1.828 -12.523 1 97.25 164 ASP A O 1
ATOM 1280 N N . VAL A 1 165 ? -2.734 3.381 -14.07 1 96.81 165 VAL A N 1
ATOM 1281 C CA . VAL A 1 165 ? -3.857 4.047 -13.414 1 96.81 165 VAL A CA 1
ATOM 1282 C C . VAL A 1 165 ? -5.117 3.879 -14.258 1 96.81 165 VAL A C 1
ATOM 1284 O O . VAL A 1 165 ? -5.145 4.258 -15.438 1 96.81 165 VAL A O 1
ATOM 1287 N N . MET A 1 166 ? -6.113 3.27 -13.656 1 93.62 166 MET A N 1
ATOM 1288 C CA . MET A 1 166 ? -7.355 2.998 -14.367 1 93.62 166 MET A CA 1
ATOM 1289 C C . MET A 1 166 ? -8.562 3.188 -13.453 1 93.62 166 MET A C 1
ATOM 1291 O O . MET A 1 166 ? -8.766 2.408 -12.523 1 93.62 166 MET A O 1
ATOM 1295 N N . GLY A 1 167 ? -9.375 4.195 -13.711 1 91.62 167 GLY A N 1
ATOM 1296 C CA . GLY A 1 167 ? -10.617 4.402 -12.984 1 91.62 167 GLY A CA 1
ATOM 1297 C C . GLY A 1 167 ? -10.406 4.633 -11.5 1 91.62 167 GLY A C 1
ATOM 1298 O O . GLY A 1 167 ? -11.188 4.148 -10.672 1 91.62 167 GLY A O 1
ATOM 1299 N N . GLY A 1 168 ? -9.328 5.172 -11.141 1 94.38 168 GLY A N 1
ATOM 1300 C CA . GLY A 1 168 ? -9.055 5.469 -9.742 1 94.38 168 GLY A CA 1
ATOM 1301 C C . GLY A 1 168 ? -8.312 4.355 -9.031 1 94.38 168 GLY A C 1
ATOM 1302 O O . GLY A 1 168 ? -8.039 4.449 -7.828 1 94.38 168 GLY A O 1
ATOM 1303 N N . LEU A 1 169 ? -8.055 3.324 -9.766 1 95.56 169 LEU A N 1
ATOM 1304 C CA . LEU A 1 169 ? -7.215 2.23 -9.297 1 95.56 169 LEU A CA 1
ATOM 1305 C C . LEU A 1 169 ? -5.785 2.387 -9.805 1 95.56 169 LEU A C 1
ATOM 1307 O O . LEU A 1 169 ? -5.57 2.801 -10.945 1 95.56 169 LEU A O 1
ATOM 1311 N N . THR A 1 170 ? -4.82 2.086 -8.992 1 97.88 170 THR A N 1
ATOM 1312 C CA . THR A 1 170 ? -3.43 2.059 -9.438 1 97.88 170 THR A CA 1
ATOM 1313 C C . THR A 1 170 ? -2.859 0.646 -9.336 1 97.88 170 THR A C 1
ATOM 1315 O O . THR A 1 170 ? -2.984 -0.011 -8.305 1 97.88 170 THR A O 1
ATOM 1318 N N . ILE A 1 171 ? -2.299 0.196 -10.398 1 97.56 171 ILE A N 1
ATOM 1319 C CA . ILE A 1 171 ? -1.701 -1.134 -10.438 1 97.56 171 ILE A CA 1
ATOM 1320 C C . ILE A 1 171 ? -0.185 -1.014 -10.578 1 97.56 171 ILE A C 1
ATOM 1322 O O . ILE A 1 171 ? 0.313 -0.389 -11.516 1 97.56 171 ILE A O 1
ATOM 1326 N N . HIS A 1 172 ? 0.527 -1.604 -9.633 1 98.25 172 HIS A N 1
ATOM 1327 C CA . HIS A 1 172 ? 1.982 -1.697 -9.68 1 98.25 172 HIS A CA 1
ATOM 1328 C C . HIS A 1 172 ? 2.434 -3.094 -10.094 1 98.25 172 HIS A C 1
ATOM 1330 O O . HIS A 1 172 ? 1.935 -4.094 -9.57 1 98.25 172 HIS A O 1
ATOM 1336 N N . ILE A 1 173 ? 3.287 -3.107 -11 1 97.69 173 ILE A N 1
ATOM 1337 C CA . ILE A 1 173 ? 3.945 -4.363 -11.352 1 97.69 173 ILE A CA 1
ATOM 1338 C C . ILE A 1 173 ? 5.422 -4.297 -10.969 1 97.69 173 ILE A C 1
ATOM 1340 O O . ILE A 1 173 ? 6.16 -3.438 -11.469 1 97.69 173 ILE A O 1
ATOM 1344 N N . TYR A 1 174 ? 5.77 -5.211 -10.055 1 97.69 174 TYR A N 1
ATOM 1345 C CA . TYR A 1 174 ? 7.141 -5.293 -9.562 1 97.69 174 TYR A CA 1
ATOM 1346 C C . TYR A 1 174 ? 7.777 -6.625 -9.938 1 97.69 174 TYR A C 1
ATOM 1348 O O . TYR A 1 174 ? 7.086 -7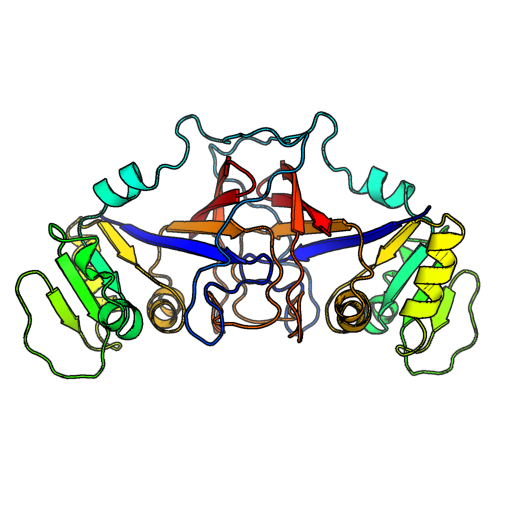.641 -10.047 1 97.69 174 TYR A O 1
ATOM 1356 N N . HIS A 1 175 ? 9.055 -6.566 -10.07 1 96.5 175 HIS A N 1
ATOM 1357 C CA . HIS A 1 175 ? 9.844 -7.797 -10.078 1 96.5 175 HIS A CA 1
ATOM 1358 C C . HIS A 1 175 ? 10.82 -7.824 -8.914 1 96.5 175 HIS A C 1
ATOM 1360 O O . HIS A 1 175 ? 11.297 -6.777 -8.461 1 96.5 175 HIS A O 1
ATOM 1366 N N . ARG A 1 176 ? 11.07 -9.039 -8.484 1 93 176 ARG A N 1
ATOM 1367 C CA . ARG A 1 176 ? 12.078 -9.219 -7.441 1 93 176 ARG A CA 1
ATOM 1368 C C . ARG A 1 176 ? 13.477 -8.945 -7.977 1 93 176 ARG A C 1
ATOM 1370 O O . ARG A 1 176 ? 13.828 -9.383 -9.078 1 93 176 ARG A O 1
ATOM 1377 N N . ARG A 1 177 ? 14.258 -8.242 -7.195 1 90.56 177 ARG A N 1
ATOM 1378 C CA . ARG A 1 177 ? 15.633 -7.957 -7.602 1 90.56 177 ARG A CA 1
ATOM 1379 C C . ARG A 1 177 ? 16.562 -9.109 -7.242 1 90.56 177 ARG A C 1
ATOM 1381 O O . ARG A 1 177 ? 16.359 -9.789 -6.234 1 90.56 177 ARG A O 1
ATOM 1388 N N . MET B 1 1 ? -10.117 28.484 3.375 1 88.12 1 MET B N 1
ATOM 1389 C CA . MET B 1 1 ? -9.891 27.531 4.457 1 88.12 1 MET B CA 1
ATOM 1390 C C . MET B 1 1 ? -8.633 26.703 4.203 1 88.12 1 MET B C 1
ATOM 1392 O O . MET B 1 1 ? -8.32 26.391 3.055 1 88.12 1 MET B O 1
ATOM 1396 N N . GLY B 1 2 ? -7.762 26.578 5.258 1 95.94 2 GLY B N 1
ATOM 1397 C CA . GLY B 1 2 ? -6.52 25.828 5.137 1 95.94 2 GLY B CA 1
ATOM 1398 C C . GLY B 1 2 ? -6.738 24.344 4.934 1 95.94 2 GLY B C 1
ATOM 1399 O O . GLY B 1 2 ? -7.867 23.891 4.715 1 95.94 2 GLY B O 1
ATOM 1400 N N . LYS B 1 3 ? -5.668 23.625 4.898 1 96.69 3 LYS B N 1
ATOM 1401 C CA . LYS B 1 3 ? -5.746 22.172 4.766 1 96.69 3 LYS B CA 1
ATOM 1402 C C . LYS B 1 3 ? -4.77 21.469 5.711 1 96.69 3 LYS B C 1
ATOM 1404 O O . LYS B 1 3 ? -3.768 22.062 6.121 1 96.69 3 LYS B O 1
ATOM 1409 N N . ILE B 1 4 ? -5.117 20.312 6.078 1 97.5 4 ILE B N 1
ATOM 1410 C CA . ILE B 1 4 ? -4.234 19.406 6.785 1 97.5 4 ILE B CA 1
ATOM 1411 C C . ILE B 1 4 ? -3.818 18.266 5.852 1 97.5 4 ILE B C 1
ATOM 1413 O O . ILE B 1 4 ? -4.668 17.547 5.32 1 97.5 4 ILE B O 1
ATOM 1417 N N . ALA B 1 5 ? -2.521 18.172 5.633 1 96.94 5 ALA B N 1
ATOM 1418 C CA . ALA B 1 5 ? -2.045 17.172 4.68 1 96.94 5 ALA B CA 1
ATOM 1419 C C . ALA B 1 5 ? -0.992 16.266 5.312 1 96.94 5 ALA B C 1
ATOM 1421 O O . ALA B 1 5 ? -0.215 16.703 6.16 1 96.94 5 ALA B O 1
ATOM 1422 N N . LEU B 1 6 ? -1.026 15.07 4.895 1 95.88 6 LEU B N 1
ATOM 1423 C CA . LEU B 1 6 ? 0.036 14.102 5.156 1 95.88 6 LEU B CA 1
ATOM 1424 C C . LEU B 1 6 ? 0.88 13.875 3.908 1 95.88 6 LEU B C 1
ATOM 1426 O O . LEU B 1 6 ? 0.341 13.688 2.812 1 95.88 6 LEU B O 1
ATOM 1430 N N . SER B 1 7 ? 2.123 13.883 4.035 1 94.31 7 SER B N 1
ATOM 1431 C CA . SER B 1 7 ? 3.059 13.523 2.975 1 94.31 7 SER B CA 1
ATOM 1432 C C . SER B 1 7 ? 4.172 12.625 3.5 1 94.31 7 SER B C 1
ATOM 1434 O O . SER B 1 7 ? 4.965 13.047 4.348 1 94.31 7 SER B O 1
ATOM 1436 N N . ILE B 1 8 ? 4.23 11.477 2.988 1 93.06 8 ILE B N 1
ATOM 1437 C CA . ILE B 1 8 ? 5.184 10.523 3.547 1 93.06 8 ILE B CA 1
ATOM 1438 C C . ILE B 1 8 ? 5.426 9.398 2.553 1 93.06 8 ILE B C 1
ATOM 1440 O O . ILE B 1 8 ? 4.621 9.172 1.644 1 93.06 8 ILE B O 1
ATOM 1444 N N . VAL B 1 9 ? 6.547 8.734 2.676 1 94 9 VAL B N 1
ATOM 1445 C CA . VAL B 1 9 ? 6.895 7.598 1.832 1 94 9 VAL B CA 1
ATOM 1446 C C . VAL B 1 9 ? 6.855 6.316 2.656 1 94 9 VAL B C 1
ATOM 1448 O O . VAL B 1 9 ? 7.316 6.289 3.801 1 94 9 VAL B O 1
ATOM 1451 N N . GLN B 1 10 ? 6.32 5.254 2.049 1 95.88 10 GLN B N 1
ATOM 1452 C CA . GLN B 1 10 ? 6.254 3.953 2.709 1 95.88 10 GLN B CA 1
ATOM 1453 C C . GLN B 1 10 ? 6.742 2.844 1.782 1 95.88 10 GLN B C 1
ATOM 1455 O O . GLN B 1 10 ? 6.863 3.045 0.572 1 95.88 10 GLN B O 1
ATOM 1460 N N . SER B 1 11 ? 7.102 1.708 2.406 1 97 11 SER B N 1
ATOM 1461 C CA . SER B 1 11 ? 7.355 0.494 1.638 1 97 11 SER B CA 1
ATOM 1462 C C . SER B 1 11 ? 6.066 -0.082 1.066 1 97 11 SER B C 1
ATOM 1464 O O . SER B 1 11 ? 4.973 0.369 1.413 1 97 11 SER B O 1
ATOM 1466 N N . VAL B 1 12 ? 6.152 -1.05 0.184 1 97.56 12 VAL B N 1
ATOM 1467 C CA . VAL B 1 12 ? 5.004 -1.677 -0.465 1 97.56 12 VAL B CA 1
ATOM 1468 C C . VAL B 1 12 ? 4.066 -2.26 0.591 1 97.56 12 VAL B C 1
ATOM 1470 O O . VAL B 1 12 ? 2.846 -2.229 0.431 1 97.56 12 VAL B O 1
ATOM 1473 N N . ASP B 1 13 ? 4.723 -2.725 1.688 1 96.38 13 ASP B N 1
ATOM 1474 C CA . ASP B 1 13 ? 3.936 -3.359 2.742 1 96.38 13 ASP B CA 1
ATOM 1475 C C . ASP B 1 13 ? 3.625 -2.371 3.865 1 96.38 13 ASP B C 1
ATOM 1477 O O . ASP B 1 13 ? 3.219 -2.773 4.957 1 96.38 13 ASP B O 1
ATOM 1481 N N . GLY B 1 14 ? 3.857 -1.069 3.727 1 95.69 14 GLY B N 1
ATOM 1482 C CA . GLY B 1 14 ? 3.227 -0.034 4.531 1 95.69 14 GLY B CA 1
ATOM 1483 C C . GLY B 1 14 ? 4.102 0.451 5.672 1 95.69 14 GLY B C 1
ATOM 1484 O O . GLY B 1 14 ? 3.604 1.045 6.629 1 95.69 14 GLY B O 1
ATOM 1485 N N . TYR B 1 15 ? 5.371 0.208 5.609 1 95.06 15 TYR B N 1
ATOM 1486 C CA . TYR B 1 15 ? 6.262 0.668 6.668 1 95.06 15 TYR B CA 1
ATOM 1487 C C . TYR B 1 15 ? 6.977 1.951 6.266 1 95.06 15 TYR B C 1
ATOM 1489 O O . TYR B 1 15 ? 7.344 2.123 5.098 1 95.06 15 TYR B O 1
ATOM 1497 N N . ILE B 1 16 ? 7.242 2.799 7.227 1 92.81 16 ILE B N 1
ATOM 1498 C CA . ILE B 1 16 ? 7.836 4.098 6.938 1 92.81 16 ILE B CA 1
ATOM 1499 C C . ILE B 1 16 ? 9.25 4.16 7.516 1 92.81 16 ILE B C 1
ATOM 1501 O O . ILE B 1 16 ? 10.031 5.051 7.172 1 92.81 16 ILE B O 1
ATOM 1505 N N . ALA B 1 17 ? 9.578 3.264 8.43 1 89.94 17 ALA B N 1
ATOM 1506 C CA . ALA B 1 17 ? 10.898 3.119 9.039 1 89.94 17 ALA B CA 1
ATOM 1507 C C . ALA B 1 17 ? 11.133 1.685 9.5 1 89.94 17 ALA B C 1
ATOM 1509 O O . ALA B 1 17 ? 10.18 0.918 9.68 1 89.94 17 ALA B O 1
ATOM 1510 N N . ASP B 1 18 ? 12.398 1.343 9.586 1 91 18 ASP B N 1
ATOM 1511 C CA . ASP B 1 18 ? 12.68 0.045 10.195 1 91 18 ASP B CA 1
ATOM 1512 C C . ASP B 1 18 ? 12.531 0.108 11.719 1 91 18 ASP B C 1
ATOM 1514 O O . ASP B 1 18 ? 12.062 1.108 12.258 1 91 18 ASP B O 1
ATOM 1518 N N . LEU B 1 19 ? 12.844 -0.93 12.375 1 89.12 19 LEU B N 1
ATOM 1519 C CA . LEU B 1 19 ? 12.633 -1.026 13.812 1 89.12 19 LEU B CA 1
ATOM 1520 C C . LEU B 1 19 ? 13.586 -0.103 14.562 1 89.12 19 LEU B C 1
ATOM 1522 O O . LEU B 1 19 ? 13.352 0.227 15.727 1 89.12 19 LEU B O 1
ATOM 1526 N N . ASP B 1 20 ? 14.656 0.385 13.906 1 86.69 20 ASP B N 1
ATOM 1527 C CA . ASP B 1 20 ? 15.641 1.279 14.508 1 86.69 20 ASP B CA 1
ATOM 1528 C C . ASP B 1 20 ? 15.422 2.721 14.047 1 86.69 20 ASP B C 1
ATOM 1530 O O . ASP B 1 20 ? 16.344 3.545 14.125 1 86.69 20 ASP B O 1
ATOM 1534 N N . ASP B 1 21 ? 14.336 2.959 13.43 1 84.56 21 ASP B N 1
ATOM 1535 C CA . ASP B 1 21 ? 13.938 4.293 12.992 1 84.56 21 ASP B CA 1
ATOM 1536 C C . ASP B 1 21 ? 14.859 4.801 11.883 1 84.56 21 ASP B C 1
ATOM 1538 O O . ASP B 1 21 ? 15.188 5.988 11.836 1 84.56 21 ASP B O 1
ATOM 1542 N N . GLN B 1 22 ? 15.32 3.887 11.133 1 82.88 22 GLN B N 1
ATOM 1543 C CA . GLN B 1 22 ? 16.156 4.246 9.992 1 82.88 22 GLN B CA 1
ATOM 1544 C C . GLN B 1 22 ? 15.336 4.285 8.703 1 82.88 22 GLN B C 1
ATOM 1546 O O . GLN B 1 22 ? 14.328 3.586 8.578 1 82.88 22 GLN B O 1
ATOM 1551 N N . PHE B 1 23 ? 15.844 5.102 7.75 1 82.75 23 PHE B N 1
ATOM 1552 C CA . PHE B 1 23 ? 15.109 5.43 6.535 1 82.75 23 PHE B CA 1
ATOM 1553 C C . PHE B 1 23 ? 15.898 5.031 5.297 1 82.75 23 PHE B C 1
ATOM 1555 O O . PHE B 1 23 ? 15.578 5.453 4.184 1 82.75 23 PHE B O 1
ATOM 1562 N N . ASP B 1 24 ? 16.844 4.258 5.414 1 83.94 24 ASP B N 1
ATOM 1563 C CA . ASP B 1 24 ? 17.812 3.949 4.367 1 83.94 24 ASP B CA 1
ATOM 1564 C C . ASP B 1 24 ? 17.156 3.193 3.215 1 83.94 24 ASP B C 1
ATOM 1566 O O . ASP B 1 24 ? 17.719 3.094 2.125 1 83.94 24 ASP B O 1
ATOM 1570 N N . PHE B 1 25 ? 15.969 2.793 3.379 1 86 25 PHE B N 1
ATOM 1571 C CA . PHE B 1 25 ? 15.305 1.988 2.355 1 86 25 PHE B CA 1
ATOM 1572 C C . PHE B 1 25 ? 14.539 2.875 1.381 1 86 25 PHE B C 1
ATOM 1574 O O . PHE B 1 25 ? 14.062 2.402 0.347 1 86 25 PHE B O 1
ATOM 1581 N N . ILE B 1 26 ? 14.453 4.203 1.667 1 87.5 26 ILE B N 1
ATOM 1582 C CA . ILE B 1 26 ? 13.625 5.105 0.876 1 87.5 26 ILE B CA 1
ATOM 1583 C C . ILE B 1 26 ? 14.336 5.453 -0.427 1 87.5 26 ILE B C 1
ATOM 1585 O O . ILE B 1 26 ? 15.031 6.473 -0.508 1 87.5 26 ILE B O 1
ATOM 1589 N N . GLU B 1 27 ? 14.195 4.66 -1.366 1 90.25 27 GLU B N 1
ATOM 1590 C CA . GLU B 1 27 ? 14.789 4.82 -2.689 1 90.25 27 GLU B CA 1
ATOM 1591 C C . GLU B 1 27 ? 13.914 4.195 -3.77 1 90.25 27 GLU B C 1
ATOM 1593 O O . GLU B 1 27 ? 13.352 3.117 -3.57 1 90.25 27 GLU B O 1
ATOM 1598 N N . GLY B 1 28 ? 13.828 4.887 -4.875 1 92.5 28 GLY B N 1
ATOM 1599 C CA . GLY B 1 28 ? 13.156 4.316 -6.031 1 92.5 28 GLY B CA 1
ATOM 1600 C C . GLY B 1 28 ? 14.047 3.428 -6.867 1 92.5 28 GLY B C 1
ATOM 1601 O O . GLY B 1 28 ? 15.25 3.678 -6.98 1 92.5 28 GLY B O 1
ATOM 1602 N N . VAL B 1 29 ? 13.531 2.447 -7.352 1 94.88 29 VAL B N 1
ATOM 1603 C CA . VAL B 1 29 ? 14.227 1.554 -8.266 1 94.88 29 VAL B CA 1
ATOM 1604 C C . VAL B 1 29 ? 13.359 1.295 -9.5 1 94.88 29 VAL B C 1
ATOM 1606 O O . VAL B 1 29 ? 12.375 0.557 -9.422 1 94.88 29 VAL B O 1
ATOM 1609 N N . ALA B 1 30 ? 13.758 1.839 -10.594 1 94.75 30 ALA B N 1
ATOM 1610 C CA . ALA B 1 30 ? 13 1.742 -11.836 1 94.75 30 ALA B CA 1
ATOM 1611 C C . ALA B 1 30 ? 13.523 0.604 -12.711 1 94.75 30 ALA B C 1
ATOM 1613 O O . ALA B 1 30 ? 14.742 0.41 -12.828 1 94.75 30 ALA B O 1
ATOM 1614 N N . GLY B 1 31 ? 12.57 -0.201 -13.227 1 93.38 31 GLY B N 1
ATOM 1615 C CA . GLY B 1 31 ? 12.961 -1.123 -14.281 1 93.38 31 GLY B CA 1
ATOM 1616 C C . GLY B 1 31 ? 13.438 -0.422 -15.539 1 93.38 31 GLY B C 1
ATOM 1617 O O . GLY B 1 31 ? 13.188 0.77 -15.727 1 93.38 31 GLY B O 1
ATOM 1618 N N . PRO B 1 32 ? 14.102 -1.111 -16.328 1 91.38 32 PRO B N 1
ATOM 1619 C CA . PRO B 1 32 ? 14.742 -0.497 -17.484 1 91.38 32 PRO B CA 1
ATOM 1620 C C . PRO B 1 32 ? 13.742 0.121 -18.453 1 91.38 32 PRO B C 1
ATOM 1622 O O . PRO B 1 32 ? 14.078 1.057 -19.188 1 91.38 32 PRO B O 1
ATOM 1625 N N . ASN B 1 33 ? 12.492 -0.323 -18.469 1 91.19 33 ASN B N 1
ATOM 1626 C CA . ASN B 1 33 ? 11.516 0.164 -19.438 1 91.19 33 ASN B CA 1
ATOM 1627 C C . ASN B 1 33 ? 10.484 1.079 -18.797 1 91.19 33 ASN B C 1
ATOM 1629 O O . ASN B 1 33 ? 9.5 1.461 -19.422 1 91.19 33 ASN B O 1
ATOM 1633 N N . LEU B 1 34 ? 10.711 1.375 -17.547 1 93.88 34 LEU B N 1
ATOM 1634 C CA . LEU B 1 34 ? 9.758 2.229 -16.844 1 93.88 34 LEU B CA 1
ATOM 1635 C C . LEU B 1 34 ? 9.906 3.682 -17.281 1 93.88 34 LEU B C 1
ATOM 1637 O O . LEU B 1 34 ? 11.023 4.215 -17.328 1 93.88 34 LEU B O 1
ATOM 1641 N N . THR B 1 35 ? 8.812 4.34 -17.625 1 92.12 35 THR B N 1
ATOM 1642 C CA . THR B 1 35 ? 8.805 5.758 -17.969 1 92.12 35 THR B CA 1
ATOM 1643 C C . THR B 1 35 ? 8.18 6.578 -16.844 1 92.12 35 THR B C 1
ATOM 1645 O O . THR B 1 35 ? 7.156 6.188 -16.281 1 92.12 35 THR B O 1
ATOM 1648 N N . ASP B 1 36 ? 8.844 7.691 -16.547 1 93.5 36 ASP B N 1
ATOM 1649 C CA . ASP B 1 36 ? 8.242 8.617 -15.586 1 93.5 36 ASP B CA 1
ATOM 1650 C C . ASP B 1 36 ? 6.984 9.266 -16.156 1 93.5 36 ASP B C 1
ATOM 1652 O O . ASP B 1 36 ? 6.934 9.594 -17.344 1 93.5 36 ASP B O 1
ATOM 1656 N N . VAL B 1 37 ? 6 9.375 -15.281 1 94.62 37 VAL B N 1
ATOM 1657 C CA . VAL B 1 37 ? 4.75 9.961 -15.758 1 94.62 37 VAL B CA 1
ATOM 1658 C C . VAL B 1 37 ? 4.047 10.688 -14.617 1 94.62 37 VAL B C 1
ATOM 1660 O O . VAL B 1 37 ? 4.309 10.414 -13.438 1 94.62 37 VAL B O 1
ATOM 1663 N N . SER B 1 38 ? 3.225 11.656 -14.938 1 94.62 38 SER B N 1
ATOM 1664 C CA . SER B 1 38 ? 2.273 12.297 -14.039 1 94.62 38 SER B CA 1
ATOM 1665 C C . SER B 1 38 ? 0.875 12.328 -14.648 1 94.62 38 SER B C 1
ATOM 1667 O O . SER B 1 38 ? 0.719 12.57 -15.844 1 94.62 38 SER B O 1
ATOM 1669 N N . THR B 1 39 ? -0.096 12.125 -13.828 1 94 39 THR B N 1
ATOM 1670 C CA . THR B 1 39 ? -1.465 12.203 -14.328 1 94 39 THR B CA 1
ATOM 1671 C C . THR B 1 39 ? -1.974 13.641 -14.281 1 94 39 THR B C 1
ATOM 1673 O O . THR B 1 39 ? -3.123 13.914 -14.641 1 94 39 THR B O 1
ATOM 1676 N N . SER B 1 40 ? -1.167 14.492 -13.812 1 89.44 40 SER B N 1
ATOM 1677 C CA . SER B 1 40 ? -1.469 15.922 -13.742 1 89.44 40 SER B CA 1
ATOM 1678 C C . SER B 1 40 ? -0.461 16.734 -14.547 1 89.44 40 SER B C 1
ATOM 1680 O O . SER B 1 40 ? 0.66 16.281 -14.789 1 89.44 40 SER B O 1
ATOM 1682 N N . ASP B 1 41 ? -0.874 17.922 -14.898 1 88.12 41 ASP B N 1
ATOM 1683 C CA . ASP B 1 41 ? 0.015 18.859 -15.578 1 88.12 41 ASP B CA 1
ATOM 1684 C C . ASP B 1 41 ? 1.059 19.422 -14.617 1 88.12 41 ASP B C 1
ATOM 1686 O O . ASP B 1 41 ? 2.062 20 -15.047 1 88.12 41 ASP B O 1
ATOM 1690 N N . SER B 1 42 ? 0.806 19.297 -13.367 1 88.88 42 SER B N 1
ATOM 1691 C CA . SER B 1 42 ? 1.726 19.766 -12.336 1 88.88 42 SER B CA 1
ATOM 1692 C C . SER B 1 42 ? 2.211 18.625 -11.461 1 88.88 42 SER B C 1
ATOM 1694 O O . SER B 1 42 ? 1.606 18.328 -10.43 1 88.88 42 SER B O 1
ATOM 1696 N N . PRO B 1 43 ? 3.305 18.047 -11.859 1 91.31 43 PRO B N 1
ATOM 1697 C CA . PRO B 1 43 ? 3.828 16.938 -11.055 1 91.31 43 PRO B CA 1
ATOM 1698 C C . PRO B 1 43 ? 4.129 17.344 -9.617 1 91.31 43 PRO B C 1
ATOM 1700 O O . PRO B 1 43 ? 4.41 18.516 -9.344 1 91.31 43 PRO B O 1
ATOM 1703 N N . TYR B 1 44 ? 4.035 16.406 -8.773 1 92.31 44 TYR B N 1
ATOM 1704 C CA . TYR B 1 44 ? 4.328 16.641 -7.363 1 92.31 44 TYR B CA 1
ATOM 1705 C C . TYR B 1 44 ? 5.77 17.094 -7.172 1 92.31 44 TYR B C 1
ATOM 1707 O O . TYR B 1 44 ? 6.684 16.562 -7.805 1 92.31 44 TYR B O 1
ATOM 1715 N N . SER B 1 45 ? 5.91 18.109 -6.375 1 91.12 45 SER B N 1
ATOM 1716 C CA . SER B 1 45 ? 7.207 18.641 -5.957 1 91.12 45 SER B CA 1
ATOM 1717 C C . SER B 1 45 ? 7.266 18.828 -4.445 1 91.12 45 SER B C 1
ATOM 1719 O O . SER B 1 45 ? 6.457 19.547 -3.873 1 91.12 45 SER B O 1
ATOM 1721 N N . LEU B 1 46 ? 8.219 18.141 -3.895 1 87.19 46 LEU B N 1
ATOM 1722 C CA . LEU B 1 46 ? 8.383 18.25 -2.449 1 87.19 46 LEU B CA 1
ATOM 1723 C C . LEU B 1 46 ? 8.68 19.688 -2.051 1 87.19 46 LEU B C 1
ATOM 1725 O O . LEU B 1 46 ? 8.188 20.172 -1.03 1 87.19 46 LEU B O 1
ATOM 1729 N N . GLU B 1 47 ? 9.461 20.328 -2.818 1 87.81 47 GLU B N 1
ATOM 1730 C CA . GLU B 1 47 ? 9.789 21.719 -2.561 1 87.81 47 GLU B CA 1
ATOM 1731 C C . GLU B 1 47 ? 8.547 22.609 -2.584 1 87.81 47 GLU B C 1
ATOM 1733 O O . GLU B 1 47 ? 8.336 23.422 -1.68 1 87.81 47 GLU B O 1
ATOM 1738 N N . ALA B 1 48 ? 7.773 22.406 -3.625 1 90.75 48 ALA B N 1
ATOM 1739 C CA . ALA B 1 48 ? 6.539 23.188 -3.738 1 90.75 48 ALA B CA 1
ATOM 1740 C C . ALA B 1 48 ? 5.59 22.875 -2.582 1 90.75 48 ALA B C 1
ATOM 1742 O O . ALA B 1 48 ? 4.926 23.781 -2.061 1 90.75 48 ALA B O 1
ATOM 1743 N N . PHE B 1 49 ? 5.594 21.656 -2.215 1 90.75 49 PHE B N 1
ATOM 1744 C CA . PHE B 1 49 ? 4.766 21.234 -1.09 1 90.75 49 PHE B CA 1
ATOM 1745 C C . PHE B 1 49 ? 5.211 21.922 0.196 1 90.75 49 PHE B C 1
ATOM 1747 O O . PHE B 1 49 ? 4.395 22.531 0.892 1 90.75 49 PHE B O 1
ATOM 1754 N N . PHE B 1 50 ? 6.457 21.891 0.44 1 88.38 50 PHE B N 1
ATOM 1755 C CA . PHE B 1 50 ? 7.012 22.5 1.645 1 88.38 50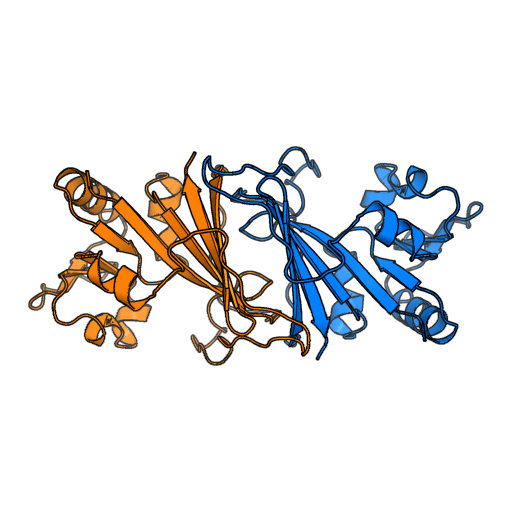 PHE B CA 1
ATOM 1756 C C . PHE B 1 50 ? 6.707 24 1.689 1 88.38 50 PHE B C 1
ATOM 1758 O O . PHE B 1 50 ? 6.398 24.531 2.752 1 88.38 50 PHE B O 1
ATOM 1765 N N . GLU B 1 51 ? 6.754 24.594 0.575 1 90.69 51 GLU B N 1
ATOM 1766 C CA . GLU B 1 51 ? 6.523 26.047 0.507 1 90.69 51 GLU B CA 1
ATOM 1767 C C . GLU B 1 51 ? 5.062 26.375 0.794 1 90.69 51 GLU B C 1
ATOM 1769 O O . GLU B 1 51 ? 4.766 27.438 1.352 1 90.69 51 GLU B O 1
ATOM 1774 N N . ALA B 1 52 ? 4.203 25.484 0.521 1 92.25 52 ALA B N 1
ATOM 1775 C CA . ALA B 1 52 ? 2.77 25.75 0.616 1 92.25 52 ALA B CA 1
ATOM 1776 C C . ALA B 1 52 ? 2.279 25.594 2.053 1 92.25 52 ALA B C 1
ATOM 1778 O O . ALA B 1 52 ? 1.186 26.062 2.393 1 92.25 52 ALA B O 1
ATOM 1779 N N . TYR B 1 53 ? 3.107 25.016 2.881 1 93.88 53 TYR B N 1
ATOM 1780 C CA . TYR B 1 53 ? 2.652 24.75 4.242 1 93.88 53 TYR B CA 1
ATOM 1781 C C . TYR B 1 53 ? 3.375 25.641 5.242 1 93.88 53 TYR B C 1
ATOM 1783 O O . TYR B 1 53 ? 4.582 25.859 5.125 1 93.88 53 TYR B O 1
ATOM 1791 N N . ASP B 1 54 ? 2.592 26.156 6.188 1 95.25 54 ASP B N 1
ATOM 1792 C CA . ASP B 1 54 ? 3.184 27.109 7.109 1 95.25 54 ASP B CA 1
ATOM 1793 C C . ASP B 1 54 ? 3.283 26.531 8.523 1 95.25 54 ASP B C 1
ATOM 1795 O O . ASP B 1 54 ? 4.012 27.062 9.359 1 95.25 54 ASP B O 1
ATOM 1799 N N . ILE B 1 55 ? 2.562 25.422 8.828 1 97.62 55 ILE B N 1
ATOM 1800 C CA . ILE B 1 55 ? 2.615 24.75 10.125 1 97.62 55 ILE B CA 1
ATOM 1801 C C . ILE B 1 55 ? 3.029 23.297 9.93 1 97.62 55 ILE B C 1
ATOM 1803 O O . ILE B 1 55 ? 2.535 22.609 9.031 1 97.62 55 ILE B O 1
ATOM 1807 N N . ILE B 1 56 ? 3.961 22.906 10.75 1 96.94 56 ILE B N 1
ATOM 1808 C CA . ILE B 1 56 ? 4.418 21.516 10.75 1 96.94 56 ILE B CA 1
ATOM 1809 C C . ILE B 1 56 ? 4.07 20.859 12.078 1 96.94 56 ILE B C 1
ATOM 1811 O O . ILE B 1 56 ? 4.316 21.422 13.148 1 96.94 56 ILE B O 1
ATOM 1815 N N . VAL B 1 57 ? 3.467 19.703 12 1 96.62 57 VAL B N 1
ATOM 1816 C CA . VAL B 1 57 ? 3.199 18.906 13.195 1 96.62 57 VAL B CA 1
ATOM 1817 C C . VAL B 1 57 ? 4.055 17.641 13.172 1 96.62 57 VAL B C 1
ATOM 1819 O O . VAL B 1 57 ? 4.051 16.891 12.188 1 96.62 57 VAL B O 1
ATOM 1822 N N . MET B 1 58 ? 4.797 17.422 14.242 1 93.88 58 MET B N 1
ATOM 1823 C CA . MET B 1 58 ? 5.613 16.203 14.297 1 93.88 58 MET B CA 1
ATOM 1824 C C . MET B 1 58 ? 5.566 15.578 15.68 1 93.88 58 MET B C 1
ATOM 1826 O O . MET B 1 58 ? 5.121 16.219 16.641 1 93.88 58 MET B O 1
ATOM 1830 N N . GLY B 1 59 ? 5.887 14.289 15.719 1 90.19 59 GLY B N 1
ATOM 1831 C CA . GLY B 1 59 ? 5.957 13.602 17 1 90.19 59 GLY B CA 1
ATOM 1832 C C . GLY B 1 59 ? 7.254 13.852 17.734 1 90.19 59 GLY B C 1
ATOM 1833 O O . GLY B 1 59 ? 8.211 14.375 17.172 1 90.19 59 GLY B O 1
ATOM 1834 N N . HIS B 1 60 ? 7.312 13.281 18.922 1 87.94 60 HIS B N 1
ATOM 1835 C CA . HIS B 1 60 ? 8.461 13.453 19.797 1 87.94 60 HIS B CA 1
ATOM 1836 C C . HIS B 1 60 ? 9.711 12.805 19.219 1 87.94 60 HIS B C 1
ATOM 1838 O O . HIS B 1 60 ? 10.797 13.383 19.25 1 87.94 60 HIS B O 1
ATOM 1844 N N . GLN B 1 61 ? 9.555 11.656 18.625 1 85.06 61 GLN B N 1
ATOM 1845 C CA . GLN B 1 61 ? 10.695 10.938 18.062 1 85.06 61 GLN B CA 1
ATOM 1846 C C . GLN B 1 61 ? 11.305 11.711 16.906 1 85.06 61 GLN B C 1
ATOM 1848 O O . GLN B 1 61 ? 12.531 11.836 16.797 1 85.06 61 GLN B O 1
ATOM 1853 N N . SER B 1 62 ? 10.477 12.203 16.016 1 87.81 62 SER B N 1
ATOM 1854 C CA . SER B 1 62 ? 10.945 13 14.898 1 87.81 62 SER B CA 1
ATOM 1855 C C . SER B 1 62 ? 11.688 14.242 15.367 1 87.81 62 SER B C 1
ATOM 1857 O O . SER B 1 62 ? 12.711 14.617 14.797 1 87.81 62 SER B O 1
ATOM 1859 N N . TYR B 1 63 ? 11.18 14.844 16.406 1 90.56 63 TYR B N 1
ATOM 1860 C CA . TYR B 1 63 ? 11.812 16.016 16.984 1 90.56 63 TYR B CA 1
ATOM 1861 C C . TYR B 1 63 ? 13.18 15.664 17.578 1 90.56 63 TYR B C 1
ATOM 1863 O O . TYR B 1 63 ? 14.156 16.375 17.344 1 90.56 63 TYR B O 1
ATOM 1871 N N . LYS B 1 64 ? 13.258 14.539 18.266 1 88.69 64 LYS B N 1
ATOM 1872 C CA . LYS B 1 64 ? 14.5 14.094 18.891 1 88.69 64 LYS B CA 1
ATOM 1873 C C . LYS B 1 64 ? 15.578 13.82 17.844 1 88.69 64 LYS B C 1
ATOM 1875 O O . LYS B 1 64 ? 16.766 14.086 18.078 1 88.69 64 LYS B O 1
ATOM 1880 N N . ILE B 1 65 ? 15.156 13.273 16.766 1 86 65 ILE B N 1
ATOM 1881 C CA . ILE B 1 65 ? 16.078 12.977 15.688 1 86 65 ILE B CA 1
ATOM 1882 C C . ILE B 1 65 ? 16.656 14.273 15.117 1 86 65 ILE B C 1
ATOM 1884 O O . ILE B 1 65 ? 17.781 14.305 14.641 1 86 65 ILE B O 1
ATOM 1888 N N . GLY B 1 66 ? 15.836 15.383 15.156 1 88.81 66 GLY B N 1
ATOM 1889 C CA . GLY B 1 66 ? 16.328 16.672 14.711 1 88.81 66 GLY B CA 1
ATOM 1890 C C . GLY B 1 66 ? 15.641 17.156 13.438 1 88.81 66 GLY B C 1
ATOM 1891 O O . GLY B 1 66 ? 16.156 18.047 12.758 1 88.81 66 GLY B O 1
ATOM 1892 N N . PHE B 1 67 ? 14.469 16.672 13.164 1 89.19 67 PHE B N 1
ATOM 1893 C CA . PHE B 1 67 ? 13.82 17 11.898 1 89.19 67 PHE B CA 1
ATOM 1894 C C . PHE B 1 67 ? 13.266 18.406 11.914 1 89.19 67 PHE B C 1
ATOM 1896 O O . PHE B 1 67 ? 12.977 18.984 10.859 1 89.19 67 PHE B O 1
ATOM 1903 N N . ALA B 1 68 ? 13.203 19 13.039 1 90.94 68 ALA B N 1
ATOM 1904 C CA . ALA B 1 68 ? 12.711 20.375 13.148 1 90.94 68 ALA B CA 1
ATOM 1905 C C . ALA B 1 68 ? 13.648 21.344 12.43 1 90.94 68 ALA B C 1
ATOM 1907 O O . ALA B 1 68 ? 13.211 22.391 11.953 1 90.94 68 ALA B O 1
ATOM 1908 N N . THR B 1 69 ? 14.906 20.953 12.336 1 91.25 69 THR B N 1
ATOM 1909 C CA . THR B 1 69 ? 15.906 21.828 11.727 1 91.25 69 THR B CA 1
ATOM 1910 C C . THR B 1 69 ? 15.672 21.969 10.227 1 91.25 69 THR B C 1
ATOM 1912 O O . THR B 1 69 ? 16.203 22.891 9.594 1 91.25 69 THR B O 1
ATOM 1915 N N . ASP B 1 70 ? 14.82 21.094 9.672 1 88.75 70 ASP B N 1
ATOM 1916 C CA . ASP B 1 70 ? 14.492 21.141 8.25 1 88.75 70 ASP B CA 1
ATOM 1917 C C . ASP B 1 70 ? 13.523 22.281 7.953 1 88.75 70 ASP B C 1
ATOM 1919 O O . ASP B 1 70 ? 13.344 22.672 6.797 1 88.75 70 ASP B O 1
ATOM 1923 N N . PHE B 1 71 ? 12.945 22.828 9.047 1 92.44 71 PHE B N 1
ATOM 1924 C CA . PHE B 1 71 ? 11.898 23.828 8.867 1 92.44 71 PHE B CA 1
ATOM 1925 C C . PHE B 1 71 ? 12.141 25.031 9.75 1 92.44 71 PHE B C 1
ATOM 1927 O O . PHE B 1 71 ? 11.289 25.391 10.562 1 92.44 71 PHE B O 1
ATOM 1934 N N . PRO B 1 72 ? 13.172 25.797 9.531 1 90.31 72 PRO B N 1
ATOM 1935 C CA . PRO B 1 72 ? 13.516 26.891 10.445 1 90.31 72 PRO B CA 1
ATOM 1936 C C . PRO B 1 72 ? 12.531 28.062 10.367 1 90.31 72 PRO B C 1
ATOM 1938 O O . PRO B 1 72 ? 12.367 28.797 11.336 1 90.31 72 PRO B O 1
ATOM 1941 N N . SER B 1 73 ? 11.82 28.234 9.297 1 92.19 73 SER B N 1
ATOM 1942 C CA . SER B 1 73 ? 10.961 29.406 9.109 1 92.19 73 SER B CA 1
ATOM 1943 C C . SER B 1 73 ? 9.5 29.062 9.352 1 92.19 73 SER B C 1
ATOM 1945 O O . SER B 1 73 ? 8.625 29.922 9.219 1 92.19 73 SER B O 1
ATOM 1947 N N . LYS B 1 74 ? 9.234 27.844 9.688 1 96.12 74 LYS B N 1
ATOM 1948 C CA . LYS B 1 74 ? 7.852 27.406 9.883 1 96.12 74 LYS B CA 1
ATOM 1949 C C . LYS B 1 74 ? 7.512 27.297 11.359 1 96.12 74 LYS B C 1
ATOM 1951 O O . LYS B 1 74 ? 8.398 27.156 12.203 1 96.12 74 LYS B O 1
ATOM 1956 N N . THR B 1 75 ? 6.281 27.391 11.656 1 97.44 75 THR B N 1
ATOM 1957 C CA . THR B 1 75 ? 5.816 27.094 13.008 1 97.44 75 THR B CA 1
ATOM 1958 C C . THR B 1 75 ? 5.699 25.578 13.211 1 97.44 75 THR B C 1
ATOM 1960 O O . THR B 1 75 ? 5.059 24.891 12.422 1 97.44 75 THR B O 1
ATOM 1963 N N . ILE B 1 76 ? 6.328 25.078 14.289 1 96.69 76 ILE B N 1
ATOM 1964 C CA . ILE B 1 76 ? 6.371 23.641 14.508 1 96.69 76 ILE B CA 1
ATOM 1965 C C . ILE B 1 76 ? 5.625 23.281 15.797 1 96.69 76 ILE B C 1
ATOM 1967 O O . ILE B 1 76 ? 5.836 23.922 16.828 1 96.69 76 ILE B O 1
ATOM 1971 N N . TYR B 1 77 ? 4.758 22.328 15.695 1 96.31 77 TYR B N 1
ATOM 1972 C CA . TYR B 1 77 ? 4.109 21.734 16.859 1 96.31 77 TYR B CA 1
ATOM 1973 C C . TYR B 1 77 ? 4.605 20.312 17.094 1 96.31 77 TYR B C 1
ATOM 1975 O O . TYR B 1 77 ? 4.465 19.453 16.219 1 96.31 77 TYR B O 1
ATOM 1983 N N . VAL B 1 78 ? 5.184 20.125 18.25 1 95.25 78 VAL B N 1
ATOM 1984 C CA . VAL B 1 78 ? 5.676 18.812 18.656 1 95.25 78 VAL B CA 1
ATOM 1985 C C . VAL B 1 78 ? 4.684 18.156 19.609 1 95.25 78 VAL B C 1
ATOM 1987 O O . VAL B 1 78 ? 4.398 18.703 20.688 1 95.25 78 VAL B O 1
ATOM 1990 N N . VAL B 1 79 ? 4.195 17.047 19.219 1 93.94 79 VAL B N 1
ATOM 1991 C CA . VAL B 1 79 ? 3.25 16.328 20.062 1 93.94 79 VAL B CA 1
ATOM 1992 C C . VAL B 1 79 ? 4.008 15.484 21.078 1 93.94 79 VAL B C 1
ATOM 1994 O O . VAL B 1 79 ? 4.73 14.555 20.719 1 93.94 79 VAL B O 1
ATOM 1997 N N . THR B 1 80 ? 3.779 15.766 22.312 1 91.5 80 THR B N 1
ATOM 1998 C CA . THR B 1 80 ? 4.496 15.086 23.391 1 91.5 80 THR B CA 1
ATOM 1999 C C . THR B 1 80 ? 3.736 15.211 24.703 1 91.5 80 THR B C 1
ATOM 2001 O O . THR B 1 80 ? 2.959 16.156 24.891 1 91.5 80 THR B O 1
ATOM 2004 N N . ASN B 1 81 ? 3.891 14.234 25.484 1 90.06 81 ASN B N 1
ATOM 2005 C CA . ASN B 1 81 ? 3.303 14.305 26.828 1 90.06 81 ASN B CA 1
ATOM 2006 C C . ASN B 1 81 ? 4.164 15.125 27.781 1 90.06 81 ASN B C 1
ATOM 2008 O O . ASN B 1 81 ? 3.713 15.5 28.859 1 90.06 81 ASN B O 1
ATOM 2012 N N . GLU B 1 82 ? 5.344 15.336 27.344 1 87.31 82 GLU B N 1
ATOM 2013 C CA . GLU B 1 82 ? 6.266 16.078 28.188 1 87.31 82 GLU B CA 1
ATOM 2014 C C . GLU B 1 82 ? 5.914 17.562 28.219 1 87.31 82 GLU B C 1
ATOM 2016 O O . GLU B 1 82 ? 5.582 18.156 27.188 1 87.31 82 GLU B O 1
ATOM 2021 N N . LYS B 1 83 ? 5.824 18.109 29.438 1 82.94 83 LYS B N 1
ATOM 2022 C CA . LYS B 1 83 ? 5.629 19.562 29.578 1 82.94 83 LYS B CA 1
ATOM 2023 C C . LYS B 1 83 ? 6.941 20.312 29.391 1 82.94 83 LYS B C 1
ATOM 2025 O O . LYS B 1 83 ? 7.898 20.109 30.141 1 82.94 83 LYS B O 1
ATOM 2030 N N . ARG B 1 84 ? 7 21.016 28.266 1 86.5 84 ARG B N 1
ATOM 2031 C CA . ARG B 1 84 ? 8.172 21.844 27.953 1 86.5 84 ARG B CA 1
ATOM 2032 C C . ARG B 1 84 ? 7.766 23.219 27.453 1 86.5 84 ARG B C 1
ATOM 2034 O O . ARG B 1 84 ? 6.723 23.375 26.812 1 86.5 84 ARG B O 1
ATOM 2041 N N . PRO B 1 85 ? 8.547 24.234 27.859 1 89.38 85 PRO B N 1
ATOM 2042 C CA . PRO B 1 85 ? 8.258 25.547 27.297 1 89.38 85 PRO B CA 1
ATOM 2043 C C . PRO B 1 85 ? 8.492 25.609 25.781 1 89.38 85 PRO B C 1
ATOM 2045 O O . PRO B 1 85 ? 9.328 24.859 25.25 1 89.38 85 PRO B O 1
ATOM 2048 N N . ASN B 1 86 ? 7.711 26.484 25.141 1 90.19 86 ASN B N 1
ATOM 2049 C CA . ASN B 1 86 ? 7.941 26.734 23.719 1 90.19 86 ASN B CA 1
ATOM 2050 C C . ASN B 1 86 ? 9.328 27.328 23.469 1 90.19 86 ASN B C 1
ATOM 2052 O O . ASN B 1 86 ? 9.875 28.031 24.312 1 90.19 86 ASN B O 1
ATOM 2056 N N . GLU B 1 87 ? 9.883 26.969 22.438 1 91.19 87 GLU B N 1
ATOM 2057 C CA . GLU B 1 87 ? 11.195 27.453 22.016 1 91.19 87 GLU B CA 1
ATOM 2058 C C . GLU B 1 87 ? 11.141 28.062 20.609 1 91.19 87 GLU B C 1
ATOM 2060 O O . GLU B 1 87 ? 11.227 27.344 19.625 1 91.19 87 GLU B O 1
ATOM 2065 N N . GLY B 1 88 ? 11.031 29.453 20.594 1 93.44 88 GLY B N 1
ATOM 2066 C CA . GLY B 1 88 ? 10.953 30.094 19.297 1 93.44 88 GLY B CA 1
ATOM 2067 C C . GLY B 1 88 ? 9.711 29.703 18.5 1 93.44 88 GLY B C 1
ATOM 2068 O O . GLY B 1 88 ? 8.586 29.938 18.953 1 93.44 88 GLY B O 1
ATOM 2069 N N . ASN B 1 89 ? 10.039 29.109 17.391 1 95.88 89 ASN B N 1
ATOM 2070 C CA . ASN B 1 89 ? 8.93 28.719 16.516 1 95.88 89 ASN B CA 1
ATOM 2071 C C . ASN B 1 89 ? 8.453 27.297 16.828 1 95.88 89 ASN B C 1
ATOM 2073 O O . ASN B 1 89 ? 7.633 26.734 16.094 1 95.88 89 ASN B O 1
ATOM 2077 N N . ILE B 1 90 ? 8.945 26.688 17.906 1 96.12 90 ILE B N 1
ATOM 2078 C CA . ILE B 1 90 ? 8.602 25.312 18.266 1 96.12 90 ILE B CA 1
ATOM 2079 C C . ILE B 1 90 ? 7.668 25.312 19.484 1 96.12 90 ILE B C 1
ATOM 2081 O O . ILE B 1 90 ? 8.008 25.859 20.531 1 96.12 90 ILE B O 1
ATOM 2085 N N . HIS B 1 91 ? 6.551 24.688 19.312 1 96.38 91 HIS B N 1
ATOM 2086 C CA . HIS B 1 91 ? 5.535 24.578 20.359 1 96.38 91 HIS B CA 1
ATOM 2087 C C . HIS B 1 91 ? 5.293 23.109 20.734 1 96.38 91 HIS B C 1
ATOM 2089 O O . HIS B 1 91 ? 5.176 22.25 19.859 1 96.38 91 HIS B O 1
ATOM 2095 N N . PHE B 1 92 ? 5.219 22.859 22.031 1 95.19 92 PHE B N 1
ATOM 2096 C CA . PHE B 1 92 ? 4.961 21.516 22.516 1 95.19 92 PHE B CA 1
ATOM 2097 C C . PHE B 1 92 ? 3.508 21.359 22.953 1 95.19 92 PHE B C 1
ATOM 2099 O O . PHE B 1 92 ? 2.988 22.188 23.703 1 95.19 92 PHE B O 1
ATOM 2106 N N . VAL B 1 93 ? 2.867 20.375 22.406 1 93.88 93 VAL B N 1
ATOM 2107 C CA . VAL B 1 93 ? 1.437 20.203 22.625 1 93.88 93 VAL B CA 1
ATOM 2108 C C . VAL B 1 93 ? 1.15 18.75 23.016 1 93.88 93 VAL B C 1
ATOM 2110 O O . VAL B 1 93 ? 1.763 17.828 22.484 1 93.88 93 VAL B O 1
ATOM 2113 N N . LYS B 1 94 ? 0.16 18.578 23.906 1 91.88 94 LYS B N 1
ATOM 2114 C CA . LYS B 1 94 ? -0.248 17.234 24.297 1 91.88 94 LYS B CA 1
ATOM 2115 C C . LYS B 1 94 ? -1.056 16.547 23.203 1 91.88 94 LYS B C 1
ATOM 2117 O O . LYS B 1 94 ? -1.817 17.203 22.484 1 91.88 94 LYS B O 1
ATOM 2122 N N . PRO B 1 95 ? -0.984 15.242 23.109 1 89 95 PRO B N 1
ATOM 2123 C CA . PRO B 1 95 ? -1.698 14.492 22.062 1 89 95 PRO B CA 1
ATOM 2124 C C . PRO B 1 95 ? -3.201 14.766 22.078 1 89 95 PRO B C 1
ATOM 2126 O O . PRO B 1 95 ? -3.816 14.859 21 1 89 95 PRO B O 1
ATOM 2129 N N . GLY B 1 96 ? -3.756 14.93 23.203 1 90.38 96 GLY B N 1
ATOM 2130 C CA . GLY B 1 96 ? -5.195 15.102 23.312 1 90.38 96 GLY B CA 1
ATOM 2131 C C . GLY B 1 96 ? -5.672 16.453 22.828 1 90.38 96 GLY B C 1
ATOM 2132 O O . GLY B 1 96 ? -6.867 16.656 22.609 1 90.38 96 GLY B O 1
ATOM 2133 N N . GLN B 1 97 ? -4.805 17.359 22.531 1 94.69 97 GLN B N 1
ATOM 2134 C CA . GLN B 1 97 ? -5.188 18.719 22.188 1 94.69 97 GLN B CA 1
ATOM 2135 C C . GLN B 1 97 ? -4.824 19.047 20.734 1 94.69 97 GLN B C 1
ATOM 2137 O O . GLN B 1 97 ? -5.305 20.047 20.188 1 94.69 97 GLN B O 1
ATOM 2142 N N . ILE B 1 98 ? -4.051 18.312 20.141 1 96 98 ILE B N 1
ATOM 2143 C CA . ILE B 1 98 ? -3.393 18.672 18.906 1 96 98 ILE B CA 1
ATOM 2144 C C . ILE B 1 98 ? -4.426 18.797 17.781 1 96 98 ILE B C 1
ATOM 2146 O O . ILE B 1 98 ? -4.387 19.734 16.984 1 96 98 ILE B O 1
ATOM 2150 N N . VAL B 1 99 ? -5.391 17.922 17.734 1 97.06 99 VAL B N 1
ATOM 2151 C CA . VAL B 1 99 ? -6.359 17.906 16.641 1 97.06 99 VAL B CA 1
ATOM 2152 C C . VAL B 1 99 ? -7.23 19.156 16.703 1 97.06 99 VAL B C 1
ATOM 2154 O O . VAL B 1 99 ? -7.414 19.844 15.695 1 97.06 99 VAL B O 1
ATOM 2157 N N . LYS B 1 100 ? -7.762 19.375 17.891 1 97.31 100 LYS B N 1
ATOM 2158 C CA . LYS B 1 100 ? -8.578 20.578 18.078 1 97.31 100 LYS B CA 1
ATOM 2159 C C . LYS B 1 100 ? -7.805 21.828 17.688 1 97.31 100 LYS B C 1
ATOM 2161 O O . LYS B 1 100 ? -8.336 22.703 17.016 1 97.31 100 LYS B O 1
ATOM 2166 N N . LEU B 1 101 ? -6.602 21.875 18.109 1 97.5 101 LEU B N 1
ATOM 2167 C CA . LEU B 1 101 ? -5.754 23.031 17.828 1 97.5 101 LEU B CA 1
ATOM 2168 C C . LEU B 1 101 ? -5.531 23.172 16.328 1 97.5 101 LEU B C 1
ATOM 2170 O O . LEU B 1 101 ? -5.645 24.281 15.781 1 97.5 101 LEU B O 1
ATOM 2174 N N . MET B 1 102 ? -5.273 22.141 15.641 1 97.62 102 MET B N 1
ATOM 2175 C CA . MET B 1 102 ? -4.98 22.188 14.211 1 97.62 102 MET B CA 1
ATOM 2176 C C . MET B 1 102 ? -6.238 22.516 13.414 1 97.62 102 MET B C 1
ATOM 2178 O O . MET B 1 102 ? -6.172 23.203 12.391 1 97.62 102 MET B O 1
ATOM 2182 N N . LEU B 1 103 ? -7.355 22.016 13.859 1 97.56 103 LEU B N 1
ATOM 2183 C CA . LEU B 1 103 ? -8.609 22.359 13.195 1 97.56 103 LEU B CA 1
ATOM 2184 C C . LEU B 1 103 ? -8.891 23.844 13.297 1 97.56 103 LEU B C 1
ATOM 2186 O O . LEU B 1 103 ? -9.383 24.469 12.352 1 97.56 103 LEU B O 1
ATOM 2190 N N . ALA B 1 104 ? -8.609 24.359 14.453 1 97.88 104 ALA B N 1
ATOM 2191 C CA . ALA B 1 104 ? -8.766 25.812 14.633 1 97.88 104 ALA B CA 1
ATOM 2192 C C . ALA B 1 104 ? -7.832 26.578 13.703 1 97.88 104 ALA B C 1
ATOM 2194 O O . ALA B 1 104 ? -8.242 27.547 13.07 1 97.88 104 ALA B O 1
ATOM 2195 N N . LYS B 1 105 ? -6.547 26.156 13.609 1 97.88 105 LYS B N 1
ATOM 2196 C CA . LYS B 1 105 ? -5.578 26.797 12.719 1 97.88 105 LYS B CA 1
ATOM 2197 C C . LYS B 1 105 ? -6.02 26.688 11.258 1 97.88 105 LYS B C 1
ATOM 2199 O O . LYS B 1 105 ? -5.859 27.625 10.484 1 97.88 105 LYS B O 1
ATOM 2204 N N . LYS B 1 106 ? -6.523 25.578 10.922 1 97.56 106 LYS B N 1
ATOM 2205 C CA . LYS B 1 106 ? -7.051 25.359 9.578 1 97.56 106 LYS B CA 1
ATOM 2206 C C . LYS B 1 106 ? -8.156 26.359 9.258 1 97.56 106 LYS B C 1
ATOM 2208 O O . LYS B 1 106 ? -8.195 26.922 8.164 1 97.56 106 LYS B O 1
ATOM 2213 N N . LYS B 1 107 ? -9.078 26.562 10.148 1 97.12 107 LYS B N 1
ATOM 2214 C CA . LYS B 1 107 ? -10.18 27.516 9.977 1 97.12 107 LYS B CA 1
ATOM 2215 C C . LYS B 1 107 ? -9.648 28.938 9.781 1 97.12 107 LYS B C 1
ATOM 2217 O O . LYS B 1 107 ? -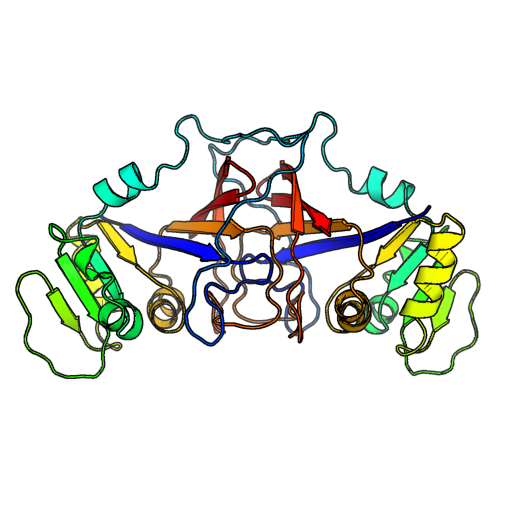10.289 29.75 9.109 1 97.12 107 LYS B O 1
ATOM 2222 N N . GLN B 1 108 ? -8.492 29.125 10.32 1 97.69 108 GLN B N 1
ATOM 2223 C CA . GLN B 1 108 ? -7.871 30.438 10.188 1 97.69 108 GLN B CA 1
ATOM 2224 C C . GLN B 1 108 ? -7.133 30.578 8.859 1 97.69 108 GLN B C 1
ATOM 2226 O O . GLN B 1 108 ? -6.586 31.641 8.555 1 97.69 108 GLN B O 1
ATOM 2231 N N . GLY B 1 109 ? -7.051 29.5 8.102 1 96.94 109 GLY B N 1
ATOM 2232 C CA . GLY B 1 109 ? -6.496 29.562 6.762 1 96.94 109 GLY B CA 1
ATOM 2233 C C . GLY B 1 109 ? -5.105 28.969 6.66 1 96.94 109 GLY B C 1
ATOM 2234 O O . GLY B 1 109 ? -4.477 29.016 5.602 1 96.94 109 GLY B O 1
ATOM 2235 N N . HIS B 1 110 ? -4.605 28.344 7.738 1 97.56 110 HIS B N 1
ATOM 2236 C CA . HIS B 1 110 ? -3.264 27.781 7.73 1 97.56 110 HIS B CA 1
ATOM 2237 C C . HIS B 1 110 ? -3.242 26.422 7.023 1 97.56 110 HIS B C 1
ATOM 2239 O O . HIS B 1 110 ? -4.199 25.656 7.121 1 97.56 110 HIS B O 1
ATOM 2245 N N . HIS B 1 111 ? -2.168 26.219 6.32 1 98 111 HIS B N 1
ATOM 2246 C CA . HIS B 1 111 ? -1.885 24.906 5.754 1 98 111 HIS B CA 1
ATOM 2247 C C . HIS B 1 111 ? -0.956 24.094 6.664 1 98 111 HIS B C 1
ATOM 2249 O O . HIS B 1 111 ? 0.142 24.562 6.988 1 98 111 HIS B O 1
ATOM 2255 N N . ILE B 1 112 ? -1.412 22.969 7.027 1 97.56 112 ILE B N 1
ATOM 2256 C CA . ILE B 1 112 ? -0.745 22.188 8.062 1 97.56 112 ILE B CA 1
ATOM 2257 C C . ILE B 1 112 ? -0.197 20.891 7.469 1 97.56 112 ILE B C 1
ATOM 2259 O O . ILE B 1 112 ? -0.92 20.172 6.785 1 97.56 112 ILE B O 1
ATOM 2263 N N . TYR B 1 113 ? 1.047 20.734 7.656 1 97 113 TYR B N 1
ATOM 2264 C CA . TYR B 1 113 ? 1.739 19.516 7.219 1 97 113 TYR B CA 1
ATOM 2265 C C . TYR B 1 113 ? 2.002 18.594 8.391 1 97 113 TYR B C 1
ATOM 2267 O O . TYR B 1 113 ? 2.713 18.953 9.336 1 97 113 TYR B O 1
ATOM 2275 N N . LEU B 1 114 ? 1.405 17.422 8.383 1 95.81 114 LEU B N 1
ATOM 2276 C CA . LEU B 1 114 ? 1.726 16.375 9.352 1 95.81 114 LEU B CA 1
ATOM 2277 C C . LEU B 1 114 ? 3.004 15.648 8.961 1 95.81 114 LEU B C 1
ATOM 2279 O O . LEU B 1 114 ? 3.01 14.859 8.008 1 95.81 114 LEU B O 1
ATOM 2283 N N . TYR B 1 115 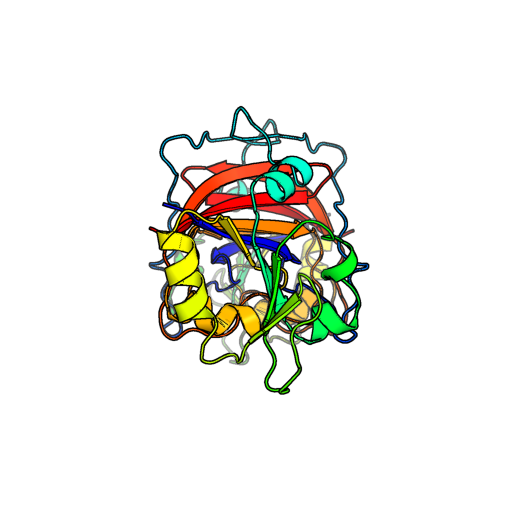? 4.109 16.031 9.727 1 91.31 115 TYR B N 1
ATOM 2284 C CA . TYR B 1 115 ? 5.434 15.492 9.438 1 91.31 115 TYR B CA 1
ATOM 2285 C C . TYR B 1 115 ? 5.695 14.219 10.242 1 91.31 115 TYR B C 1
ATOM 2287 O O . TYR B 1 115 ? 5.949 14.281 11.445 1 91.31 115 TYR B O 1
ATOM 2295 N N . GLY B 1 116 ? 5.566 13.18 9.641 1 77 116 GLY B N 1
ATOM 2296 C CA . GLY B 1 116 ? 5.797 11.875 10.242 1 77 116 GLY B CA 1
ATOM 2297 C C . GLY B 1 116 ? 4.555 11.008 10.281 1 77 116 GLY B C 1
ATOM 2298 O O . GLY B 1 116 ? 3.52 11.375 9.719 1 77 116 GLY B O 1
ATOM 2299 N N . GLY B 1 117 ? 4.75 9.852 10.703 1 71.56 117 GLY B N 1
ATOM 2300 C CA . GLY B 1 117 ? 3.686 8.859 10.703 1 71.56 117 GLY B CA 1
ATOM 2301 C C . GLY B 1 117 ? 3.494 8.195 12.047 1 71.56 117 GLY B C 1
ATOM 2302 O O . GLY B 1 117 ? 3.82 8.773 13.086 1 71.56 117 GLY B O 1
ATOM 2303 N N . GLY B 1 118 ? 2.771 7.223 12.016 1 72.5 118 GLY B N 1
ATOM 2304 C CA . GLY B 1 118 ? 2.568 6.312 13.125 1 72.5 118 GLY B CA 1
ATOM 2305 C C . GLY B 1 118 ? 1.496 6.777 14.094 1 72.5 118 GLY B C 1
ATOM 2306 O O . GLY B 1 118 ? 0.396 7.145 13.68 1 72.5 118 GLY B O 1
ATOM 2307 N N . ILE B 1 119 ? 1.949 6.918 15.336 1 75.75 119 ILE B N 1
ATOM 2308 C CA . ILE B 1 119 ? 1.022 7.105 16.453 1 75.75 119 ILE B CA 1
ATOM 2309 C C . ILE B 1 119 ? 0.497 8.539 16.438 1 75.75 119 ILE B C 1
ATOM 2311 O O . ILE B 1 119 ? -0.649 8.789 16.828 1 75.75 119 ILE B O 1
ATOM 2315 N N . MET B 1 120 ? 1.256 9.43 15.883 1 83.69 120 MET B N 1
ATOM 2316 C CA . MET B 1 120 ? 0.855 10.828 15.859 1 83.69 120 MET B CA 1
ATOM 2317 C C . MET B 1 120 ? -0.288 11.055 14.875 1 83.69 120 MET B C 1
ATOM 2319 O O . MET B 1 120 ? -1.088 11.977 15.047 1 83.69 120 MET B O 1
ATOM 2323 N N . LEU B 1 121 ? -0.453 10.211 13.922 1 90 121 LEU B N 1
ATOM 2324 C CA . LEU B 1 121 ? -1.466 10.359 12.883 1 90 121 LEU B CA 1
ATOM 2325 C C . LEU B 1 121 ? -2.828 9.891 13.375 1 90 121 LEU B C 1
ATOM 2327 O O . LEU B 1 121 ? -3.863 10.352 12.891 1 90 121 LEU B O 1
ATOM 2331 N N . LYS B 1 122 ? -2.795 8.984 14.359 1 88.25 122 LYS B N 1
ATOM 2332 C CA . LYS B 1 122 ? -3.99 8.258 14.773 1 88.25 122 LYS B CA 1
ATOM 2333 C C . LYS B 1 122 ? -5.109 9.211 15.164 1 88.25 122 LYS B C 1
ATOM 2335 O O . LYS B 1 122 ? -6.238 9.086 14.688 1 88.25 122 LYS B O 1
ATOM 2340 N N . PRO B 1 123 ? -4.797 10.227 16.031 1 90.5 123 PRO B N 1
ATOM 2341 C CA . PRO B 1 123 ? -5.891 11.117 16.406 1 90.5 123 PRO B CA 1
ATOM 2342 C C . PRO B 1 123 ? -6.441 11.914 15.234 1 90.5 123 PRO B C 1
ATOM 2344 O O . PRO B 1 123 ? -7.641 12.211 15.188 1 90.5 123 PRO B O 1
ATOM 2347 N N . PHE B 1 124 ? -5.617 12.305 14.312 1 95.19 124 PHE B N 1
ATOM 2348 C CA . PHE B 1 124 ? -6.062 13.047 13.133 1 95.19 124 PHE B CA 1
ATOM 2349 C C . PHE B 1 124 ? -6.957 12.18 12.258 1 95.19 124 PHE B C 1
ATOM 2351 O O . PHE B 1 124 ? -7.949 12.664 11.703 1 95.19 124 PHE B O 1
ATOM 2358 N N . MET B 1 125 ? -6.602 10.953 12.125 1 94 125 MET B N 1
ATOM 2359 C CA . MET B 1 125 ? -7.359 10.023 11.289 1 94 125 MET B CA 1
ATOM 2360 C C . MET B 1 125 ? -8.695 9.672 11.945 1 94 125 MET B C 1
ATOM 2362 O O . MET B 1 125 ? -9.719 9.602 11.266 1 94 125 MET B O 1
ATOM 2366 N N . ALA B 1 126 ? -8.617 9.438 13.273 1 91.88 126 ALA B N 1
ATOM 2367 C CA . ALA B 1 126 ? -9.844 9.125 14.008 1 91.88 126 ALA B CA 1
ATOM 2368 C C . ALA B 1 126 ? -10.859 10.25 13.875 1 91.88 126 ALA B C 1
ATOM 2370 O O . ALA B 1 126 ? -12.07 10.008 13.812 1 91.88 126 ALA B O 1
ATOM 2371 N N . ALA B 1 127 ? -10.359 11.43 13.812 1 94.06 127 ALA B N 1
ATOM 2372 C CA . ALA B 1 127 ? -11.227 12.602 13.695 1 94.06 127 ALA B CA 1
ATOM 2373 C C . ALA B 1 127 ? -11.523 12.922 12.234 1 94.06 127 ALA B C 1
ATOM 2375 O O . ALA B 1 127 ? -12.188 13.914 11.93 1 94.06 127 ALA B O 1
ATOM 2376 N N . ASN B 1 128 ? -11.008 12.109 11.297 1 94.88 128 ASN B N 1
ATOM 2377 C CA . ASN B 1 128 ? -11.109 12.383 9.867 1 94.88 128 ASN B CA 1
ATOM 2378 C C . ASN B 1 128 ? -10.719 13.82 9.539 1 94.88 128 ASN B C 1
ATOM 2380 O O . ASN B 1 128 ? -11.422 14.5 8.797 1 94.88 128 ASN B O 1
ATOM 2384 N N . ALA B 1 129 ? -9.578 14.227 10.086 1 96.06 129 ALA B N 1
ATOM 2385 C CA . ALA B 1 129 ? -9.188 15.633 10.023 1 96.06 129 ALA B CA 1
ATOM 2386 C C . ALA B 1 129 ? -8.219 15.875 8.867 1 96.06 129 ALA B C 1
ATOM 2388 O O . ALA B 1 129 ? -7.957 17.031 8.5 1 96.06 129 ALA B O 1
ATOM 2389 N N . ILE B 1 130 ? -7.684 14.867 8.258 1 96.94 130 ILE B N 1
ATOM 2390 C CA . ILE B 1 130 ? -6.699 15.016 7.191 1 96.94 130 ILE B CA 1
ATOM 2391 C C . ILE B 1 130 ? -7.414 15.219 5.859 1 96.94 130 ILE B C 1
ATOM 2393 O O . ILE B 1 130 ? -8.234 14.391 5.453 1 96.94 130 ILE B O 1
ATOM 2397 N N . ASP B 1 131 ? -7.062 16.266 5.164 1 97.06 131 ASP B N 1
ATOM 2398 C CA . ASP B 1 131 ? -7.723 16.609 3.906 1 97.06 131 ASP B CA 1
ATOM 2399 C C . ASP B 1 131 ? -7.07 15.891 2.73 1 97.06 131 ASP B C 1
ATOM 2401 O O . ASP B 1 131 ? -7.754 15.469 1.794 1 97.06 131 ASP B O 1
ATOM 2405 N N . GLU B 1 132 ? -5.766 15.812 2.805 1 96.88 132 GLU B N 1
ATOM 2406 C CA . GLU B 1 132 ? -4.996 15.281 1.682 1 96.88 132 GLU B CA 1
ATOM 2407 C C . GLU B 1 132 ? -3.949 14.273 2.152 1 96.88 132 GLU B C 1
ATOM 2409 O O . GLU B 1 132 ? -3.238 14.523 3.129 1 96.88 132 GLU B O 1
ATOM 2414 N N . TYR B 1 133 ? -3.951 13.172 1.534 1 97 133 TYR B N 1
ATOM 2415 C CA . TYR B 1 133 ? -2.943 12.133 1.748 1 97 133 TYR B CA 1
ATOM 2416 C C . TYR B 1 133 ? -1.999 12.039 0.555 1 97 133 TYR B C 1
ATOM 2418 O O . TYR B 1 133 ? -2.414 11.664 -0.544 1 97 133 TYR B O 1
ATOM 2426 N N . ILE B 1 134 ? -0.767 12.406 0.742 1 96.94 134 ILE B N 1
ATOM 2427 C CA . ILE B 1 134 ? 0.276 12.242 -0.266 1 96.94 134 ILE B CA 1
ATOM 2428 C C . ILE B 1 134 ? 1.214 11.109 0.139 1 96.94 134 ILE B C 1
ATOM 2430 O O . ILE B 1 134 ? 2.031 11.266 1.049 1 96.94 134 ILE B O 1
ATOM 2434 N N . ILE B 1 135 ? 1.089 9.984 -0.584 1 96.81 135 ILE B N 1
ATOM 2435 C CA . ILE B 1 135 ? 1.783 8.781 -0.145 1 96.81 135 ILE B CA 1
ATOM 2436 C C . ILE B 1 135 ? 2.695 8.273 -1.261 1 96.81 135 ILE B C 1
ATOM 2438 O O . ILE B 1 135 ? 2.223 7.906 -2.34 1 96.81 135 ILE B O 1
ATOM 2442 N N . GLY B 1 136 ? 3.938 8.281 -1.009 1 96.75 136 GLY B N 1
ATOM 2443 C CA . GLY B 1 136 ? 4.906 7.648 -1.887 1 96.75 136 GLY B CA 1
ATOM 2444 C C . GLY B 1 136 ? 5.164 6.195 -1.538 1 96.75 136 GLY B C 1
ATOM 2445 O O . GLY B 1 136 ? 5.203 5.832 -0.361 1 96.75 136 GLY B O 1
ATOM 2446 N N . THR B 1 137 ? 5.379 5.379 -2.514 1 97.94 137 THR B N 1
ATOM 2447 C CA . THR B 1 137 ? 5.688 3.969 -2.289 1 97.94 137 THR B CA 1
ATOM 2448 C C . THR B 1 137 ? 7.039 3.607 -2.896 1 97.94 137 THR B C 1
ATOM 2450 O O . THR B 1 137 ? 7.281 3.857 -4.078 1 97.94 137 THR B O 1
ATOM 2453 N N . VAL B 1 138 ? 7.898 3.074 -2.094 1 97.25 138 VAL B N 1
ATOM 2454 C CA . VAL B 1 138 ? 9.195 2.586 -2.555 1 97.25 138 VAL B CA 1
ATOM 2455 C C . VAL B 1 138 ? 9.109 1.089 -2.848 1 97.25 138 VAL B C 1
ATOM 2457 O O . VAL B 1 138 ? 8.383 0.357 -2.168 1 97.25 138 VAL B O 1
ATOM 2460 N N . PRO B 1 139 ? 9.852 0.652 -3.854 1 97.75 139 PRO B N 1
ATOM 2461 C CA . PRO B 1 139 ? 9.742 -0.746 -4.277 1 97.75 139 PRO B CA 1
ATOM 2462 C C . PRO B 1 139 ? 10.531 -1.695 -3.375 1 97.75 139 PRO B C 1
ATOM 2464 O O . PRO B 1 139 ? 11.492 -2.324 -3.824 1 97.75 139 PRO B O 1
ATOM 2467 N N . ILE B 1 140 ? 10.008 -1.9 -2.18 1 97.69 140 ILE B N 1
ATOM 2468 C CA . ILE B 1 140 ? 10.594 -2.832 -1.222 1 97.69 140 ILE B CA 1
ATOM 2469 C C . ILE B 1 140 ? 9.508 -3.357 -0.285 1 97.69 140 ILE B C 1
ATOM 2471 O O . ILE B 1 140 ? 8.609 -2.613 0.113 1 97.69 140 ILE B O 1
ATOM 2475 N N . ILE B 1 141 ? 9.57 -4.598 -0.035 1 97 141 ILE B N 1
ATOM 2476 C CA . ILE B 1 141 ? 8.828 -5.188 1.074 1 97 141 ILE B CA 1
ATOM 2477 C C . ILE B 1 141 ? 9.75 -5.332 2.287 1 97 141 ILE B C 1
ATOM 2479 O O . ILE B 1 141 ? 10.688 -6.137 2.271 1 97 141 ILE B O 1
ATOM 2483 N N . MET B 1 142 ? 9.477 -4.656 3.291 1 96.19 142 MET B N 1
ATOM 2484 C CA . MET B 1 142 ? 10.375 -4.59 4.438 1 96.19 142 MET B CA 1
ATOM 2485 C C . MET B 1 142 ? 10.242 -5.832 5.312 1 96.19 142 MET B C 1
ATOM 2487 O O . MET B 1 142 ? 11.227 -6.332 5.848 1 96.19 142 MET B O 1
ATOM 2491 N N . GLY B 1 143 ? 9.016 -6.266 5.473 1 95.31 143 GLY B N 1
ATOM 2492 C CA . GLY B 1 143 ? 8.742 -7.391 6.352 1 95.31 143 GLY B CA 1
ATOM 2493 C C . GLY B 1 143 ? 8.398 -6.969 7.77 1 95.31 143 GLY B C 1
ATOM 2494 O O . GLY B 1 143 ? 7.477 -7.523 8.375 1 95.31 143 GLY B O 1
ATOM 2495 N N . LYS B 1 144 ? 9.164 -6.078 8.289 1 94.69 144 LYS B N 1
ATOM 2496 C CA . LYS B 1 144 ? 8.93 -5.512 9.617 1 94.69 144 LYS B CA 1
ATOM 2497 C C . LYS B 1 144 ? 9.367 -4.051 9.672 1 94.69 144 LYS B C 1
ATOM 2499 O O . LYS B 1 144 ? 10.195 -3.613 8.875 1 94.69 144 LYS B O 1
ATOM 2504 N N . GLY B 1 145 ? 8.727 -3.328 10.664 1 93.62 145 GLY B N 1
ATOM 2505 C CA . GLY B 1 145 ? 9.047 -1.92 10.836 1 93.62 145 GLY B CA 1
ATOM 2506 C C . GLY B 1 145 ? 7.938 -1.131 11.508 1 93.62 145 GLY B C 1
ATOM 2507 O O . GLY B 1 145 ? 7.105 -1.698 12.219 1 93.62 145 GLY B O 1
ATOM 2508 N N . LYS B 1 146 ? 8.062 0.184 11.336 1 90.81 146 LYS B N 1
ATOM 2509 C CA . LYS B 1 146 ? 7.02 1.063 11.852 1 90.81 146 LYS B CA 1
ATOM 2510 C C . LYS B 1 146 ? 5.941 1.32 10.805 1 90.81 146 LYS B C 1
ATOM 2512 O O . LYS B 1 146 ? 6.223 1.876 9.742 1 90.81 146 LYS B O 1
ATOM 2517 N N . PRO B 1 147 ? 4.762 0.91 11.109 1 93.12 147 PRO B N 1
ATOM 2518 C CA . PRO B 1 147 ? 3.709 1.087 10.109 1 93.12 147 PRO B CA 1
ATOM 2519 C C . PRO B 1 147 ? 3.252 2.539 9.984 1 93.12 147 PRO B C 1
ATOM 2521 O O . PRO B 1 147 ? 3.285 3.287 10.969 1 93.12 147 PRO B O 1
ATOM 2524 N N . LEU B 1 148 ? 2.832 2.924 8.789 1 93.69 148 LEU B N 1
ATOM 2525 C CA . LEU B 1 148 ? 2.25 4.246 8.578 1 93.69 148 LEU B CA 1
ATOM 2526 C C . LEU B 1 148 ? 0.876 4.348 9.227 1 93.69 148 LEU B C 1
ATOM 2528 O O . LEU B 1 148 ? 0.573 5.34 9.891 1 93.69 148 LEU B O 1
ATOM 2532 N N . PHE B 1 149 ? 0.055 3.324 9.039 1 93.88 149 PHE B N 1
ATOM 2533 C CA . PHE B 1 149 ? -1.322 3.348 9.523 1 93.88 149 PHE B CA 1
ATOM 2534 C C . PHE B 1 149 ? -1.518 2.352 10.656 1 93.88 149 PHE B C 1
ATOM 2536 O O . PHE B 1 149 ? -1.047 1.216 10.586 1 93.88 149 PHE B O 1
ATOM 2543 N N . TYR B 1 150 ? -2.154 2.807 11.672 1 91.88 150 TYR B N 1
ATOM 2544 C CA . TYR B 1 150 ? -2.586 1.951 12.773 1 91.88 150 TYR B CA 1
ATOM 2545 C C . TYR B 1 150 ? -4.078 1.661 12.68 1 91.88 150 TYR B C 1
ATOM 2547 O O . TYR B 1 150 ? -4.789 2.264 11.875 1 91.88 150 TYR B O 1
ATOM 2555 N N . GLU B 1 151 ? -4.469 0.707 13.445 1 92.94 151 GLU B N 1
ATOM 2556 C CA . GLU B 1 151 ? -5.863 0.273 13.398 1 92.94 151 GLU B CA 1
ATOM 2557 C C . GLU B 1 151 ? -6.812 1.436 13.68 1 92.94 151 GLU B C 1
ATOM 2559 O O . GLU B 1 151 ? -6.555 2.258 14.562 1 92.94 151 GLU B O 1
ATOM 2564 N N . LEU B 1 152 ? -7.891 1.508 12.922 1 93.38 152 LEU B N 1
ATOM 2565 C CA . LEU B 1 152 ? -8.969 2.482 13.086 1 93.38 152 LEU B CA 1
ATOM 2566 C C . LEU B 1 152 ? -10.312 1.784 13.273 1 93.38 152 LEU B C 1
ATOM 2568 O O . LEU B 1 152 ? -10.5 0.662 12.805 1 93.38 152 LEU B O 1
ATOM 2572 N N . ASP B 1 153 ? -11.18 2.455 13.898 1 92.31 153 ASP B N 1
ATOM 2573 C CA . ASP B 1 153 ? -12.508 1.899 14.125 1 92.31 153 ASP B CA 1
ATOM 2574 C C . ASP B 1 153 ? -13.391 2.059 12.891 1 92.31 153 ASP B C 1
ATOM 2576 O O . ASP B 1 153 ? -14.32 1.281 12.68 1 92.31 153 ASP B O 1
ATOM 2580 N N . GLU B 1 154 ? -13.078 3.064 12.125 1 93.75 154 GLU B N 1
ATOM 2581 C CA . GLU B 1 154 ? -13.844 3.348 10.914 1 93.75 154 GLU B CA 1
ATOM 2582 C C . GLU B 1 154 ? -12.922 3.508 9.703 1 93.75 154 GLU B C 1
ATOM 2584 O O . GLU B 1 154 ? -11.82 4.035 9.828 1 93.75 154 GLU B O 1
ATOM 2589 N N . SER B 1 155 ? -13.43 3.066 8.617 1 95.44 155 SER B N 1
ATOM 2590 C CA . SER B 1 155 ? -12.688 3.248 7.379 1 95.44 155 SER B CA 1
ATOM 2591 C C . SER B 1 155 ? -12.727 4.699 6.914 1 95.44 155 SER B C 1
ATOM 2593 O O . SER B 1 155 ? -13.594 5.465 7.336 1 95.44 155 SER B O 1
ATOM 2595 N N . ILE B 1 156 ? -11.82 5.086 6.102 1 96.56 156 ILE B N 1
ATOM 2596 C CA . ILE B 1 156 ? -11.742 6.414 5.504 1 96.56 156 ILE B CA 1
ATOM 2597 C C . ILE B 1 156 ? -11.766 6.297 3.982 1 96.56 156 ILE B C 1
ATOM 2599 O O . ILE B 1 156 ? -10.75 5.957 3.367 1 96.56 156 ILE B O 1
ATOM 2603 N N . PRO B 1 157 ? -12.906 6.531 3.344 1 96.88 157 PRO B N 1
ATOM 2604 C CA . PRO B 1 157 ? -12.953 6.535 1.879 1 96.88 157 PRO B CA 1
ATOM 2605 C C . PRO B 1 157 ? -12.164 7.695 1.269 1 96.88 157 PRO B C 1
ATOM 2607 O O . PRO B 1 157 ? -12.289 8.836 1.728 1 96.88 157 PRO B O 1
ATOM 2610 N N . LEU B 1 158 ? -11.391 7.387 0.255 1 97.81 158 LEU B N 1
ATOM 2611 C CA . LEU B 1 158 ? -10.562 8.383 -0.424 1 97.81 158 LEU B CA 1
ATOM 2612 C C . LEU B 1 158 ? -10.922 8.469 -1.902 1 97.81 158 LEU B C 1
ATOM 2614 O O . LEU B 1 158 ? -11.672 7.633 -2.414 1 97.81 158 LEU B O 1
ATOM 2618 N N . GLN B 1 159 ? -10.539 9.516 -2.484 1 97.44 159 GLN B N 1
ATOM 2619 C CA . GLN B 1 159 ? -10.562 9.734 -3.928 1 97.44 159 GLN B CA 1
ATOM 2620 C C . GLN B 1 159 ? -9.156 9.977 -4.469 1 97.44 159 GLN B C 1
ATOM 2622 O O . GLN B 1 159 ? -8.391 10.75 -3.887 1 97.44 159 GLN B O 1
ATOM 2627 N N . LEU B 1 160 ? -8.828 9.32 -5.578 1 98.06 160 LEU B N 1
ATOM 2628 C CA . LEU B 1 160 ? -7.5 9.469 -6.172 1 98.06 160 LEU B CA 1
ATOM 2629 C C . LEU B 1 160 ? -7.457 10.688 -7.09 1 98.06 160 LEU B C 1
ATOM 2631 O O . LEU B 1 160 ? -8.125 10.711 -8.125 1 98.06 160 LEU B O 1
ATOM 2635 N N . ASP B 1 161 ? -6.578 11.617 -6.762 1 97.31 161 ASP B N 1
ATOM 2636 C CA . ASP B 1 161 ? -6.531 12.867 -7.52 1 97.31 161 ASP B CA 1
ATOM 2637 C C . ASP B 1 161 ? -5.375 12.859 -8.516 1 97.31 161 ASP B C 1
ATOM 2639 O O . ASP B 1 161 ? -5.477 13.438 -9.602 1 97.31 161 ASP B O 1
ATOM 2643 N N . GLN B 1 162 ? -4.309 12.211 -8.125 1 97.38 162 GLN B N 1
ATOM 2644 C CA . GLN B 1 162 ? -3.094 12.289 -8.93 1 97.38 162 GLN B CA 1
ATOM 2645 C C . GLN B 1 162 ? -2.15 11.133 -8.609 1 97.38 162 GLN B C 1
ATOM 2647 O O . GLN B 1 162 ? -2.057 10.695 -7.465 1 97.38 162 GLN B O 1
ATOM 2652 N N . VAL B 1 163 ? -1.471 10.648 -9.609 1 98 163 VAL B N 1
ATOM 2653 C CA . VAL B 1 163 ? -0.388 9.68 -9.477 1 98 163 VAL B CA 1
ATOM 2654 C C . VAL B 1 163 ? 0.835 10.164 -10.25 1 98 163 VAL B C 1
ATOM 2656 O O . VAL B 1 163 ? 0.733 10.523 -11.43 1 98 163 VAL B O 1
ATOM 2659 N N . ASP B 1 164 ? 1.938 10.188 -9.562 1 97.25 164 ASP B N 1
ATOM 2660 C CA . ASP B 1 164 ? 3.219 10.508 -10.188 1 97.25 164 ASP B CA 1
ATOM 2661 C C . ASP B 1 164 ? 4.195 9.344 -10.055 1 97.25 164 ASP B C 1
ATOM 2663 O O . ASP B 1 164 ? 4.348 8.773 -8.977 1 97.25 164 ASP B O 1
ATOM 2667 N N . VAL B 1 165 ? 4.797 8.93 -11.141 1 96.94 165 VAL B N 1
ATOM 2668 C CA . VAL B 1 165 ? 5.891 7.965 -11.156 1 96.94 165 VAL B CA 1
ATOM 2669 C C . VAL B 1 165 ? 7.203 8.672 -11.477 1 96.94 165 VAL B C 1
ATOM 2671 O O . VAL B 1 165 ? 7.328 9.336 -12.508 1 96.94 165 VAL B O 1
ATOM 2674 N N . MET B 1 166 ? 8.141 8.586 -10.531 1 93.69 166 MET B N 1
ATOM 2675 C CA . MET B 1 166 ? 9.422 9.266 -10.688 1 93.69 166 MET B CA 1
ATOM 2676 C C . MET B 1 166 ? 10.562 8.398 -10.164 1 93.69 166 MET B C 1
ATOM 2678 O O . MET B 1 166 ? 10.68 8.18 -8.953 1 93.69 166 MET B O 1
ATOM 2682 N N . GLY B 1 167 ? 11.422 7.914 -11.055 1 91.75 167 GLY B N 1
ATOM 2683 C CA . GLY B 1 167 ? 12.617 7.18 -10.664 1 91.75 167 GLY B CA 1
ATOM 2684 C C . GLY B 1 167 ? 12.305 5.902 -9.898 1 91.75 167 GLY B C 1
ATOM 2685 O O . GLY B 1 167 ? 13.008 5.559 -8.945 1 91.75 167 GLY B O 1
ATOM 2686 N N . GLY B 1 168 ? 11.211 5.316 -10.156 1 94.44 168 GLY B N 1
ATOM 2687 C CA . GLY B 1 168 ? 10.852 4.066 -9.508 1 94.44 168 GLY B CA 1
ATOM 2688 C C . GLY B 1 168 ? 10.016 4.266 -8.258 1 94.44 168 GLY B C 1
ATOM 2689 O O . GLY B 1 168 ? 9.648 3.297 -7.59 1 94.44 168 GLY B O 1
ATOM 2690 N N . LEU B 1 169 ? 9.789 5.504 -7.945 1 95.69 169 LEU B N 1
ATOM 2691 C CA . LEU B 1 169 ? 8.875 5.879 -6.871 1 95.69 169 LEU B CA 1
ATOM 2692 C C . LEU B 1 169 ? 7.496 6.211 -7.426 1 95.69 169 LEU B C 1
ATOM 2694 O O . LEU B 1 169 ? 7.383 6.809 -8.5 1 95.69 169 LEU B O 1
ATOM 2698 N N . THR B 1 170 ? 6.469 5.832 -6.742 1 97.88 170 THR B N 1
ATOM 2699 C CA . THR B 1 170 ? 5.117 6.234 -7.105 1 97.88 170 THR B CA 1
ATOM 2700 C C . THR B 1 170 ? 4.488 7.086 -6.004 1 97.88 170 THR B C 1
ATOM 2702 O O . THR B 1 170 ? 4.508 6.703 -4.832 1 97.88 170 THR B O 1
ATOM 2705 N N . ILE B 1 171 ? 3.992 8.211 -6.371 1 97.56 171 ILE B N 1
ATOM 2706 C CA . ILE B 1 171 ? 3.352 9.117 -5.422 1 97.56 171 ILE B CA 1
ATOM 2707 C C . ILE B 1 171 ? 1.854 9.188 -5.715 1 97.56 171 ILE B C 1
ATOM 2709 O O . ILE B 1 171 ? 1.45 9.531 -6.828 1 97.56 171 ILE B O 1
ATOM 2713 N N . HIS B 1 172 ? 1.062 8.859 -4.719 1 98.25 172 HIS B N 1
ATOM 2714 C CA . HIS B 1 172 ? -0.387 9 -4.781 1 98.25 172 HIS B CA 1
ATOM 2715 C C . HIS B 1 172 ? -0.854 10.234 -4.012 1 98.25 172 HIS B C 1
ATOM 2717 O O . HIS B 1 172 ? -0.432 10.453 -2.877 1 98.25 172 HIS B O 1
ATOM 2723 N N . ILE B 1 173 ? -1.648 10.984 -4.629 1 97.62 173 ILE B N 1
ATOM 2724 C CA . ILE B 1 173 ? -2.32 12.078 -3.943 1 97.62 173 ILE B CA 1
ATOM 2725 C C . ILE B 1 173 ? -3.818 11.797 -3.859 1 97.62 173 ILE B C 1
ATOM 2727 O O . ILE B 1 173 ? -4.488 11.648 -4.887 1 97.62 173 ILE B O 1
ATOM 2731 N N . TYR B 1 174 ? -4.262 11.688 -2.617 1 97.75 174 TYR B N 1
ATOM 2732 C CA . TYR B 1 174 ? -5.668 11.414 -2.34 1 97.75 174 TYR B CA 1
ATOM 2733 C C . TYR B 1 174 ? -6.32 12.578 -1.607 1 97.75 174 TYR B C 1
ATOM 2735 O O . TYR B 1 174 ? -5.66 13.289 -0.845 1 97.75 174 TYR B O 1
ATOM 2743 N N . HIS B 1 175 ? -7.578 12.703 -1.81 1 96.5 175 HIS B N 1
ATOM 2744 C CA . HIS B 1 175 ? -8.406 13.516 -0.925 1 96.5 175 HIS B CA 1
ATOM 2745 C C . HIS B 1 175 ? -9.469 12.672 -0.232 1 96.5 175 HIS B C 1
ATOM 2747 O O . HIS B 1 175 ? -9.93 11.672 -0.783 1 96.5 175 HIS B O 1
ATOM 2753 N N . ARG B 1 176 ? -9.789 13.125 0.933 1 93 176 ARG B N 1
ATOM 2754 C CA . ARG B 1 176 ? -10.867 12.469 1.664 1 93 176 ARG B CA 1
ATOM 2755 C C . ARG B 1 176 ? -12.219 12.75 1.011 1 93 176 ARG B C 1
ATOM 2757 O O . ARG B 1 176 ? -12.508 13.883 0.62 1 93 176 ARG B O 1
ATOM 2764 N N . ARG B 1 177 ? -13.039 11.727 0.93 1 90.5 177 ARG B N 1
ATOM 2765 C CA . ARG B 1 177 ? -14.367 11.898 0.355 1 90.5 177 ARG B CA 1
ATOM 2766 C C . ARG B 1 177 ? -15.359 12.406 1.401 1 90.5 177 ARG B C 1
ATOM 2768 O O . ARG B 1 177 ? -15.234 12.086 2.586 1 90.5 177 ARG B O 1
#

Sequence (354 aa):
MGKIALSIVQSVDGYIADLDDQFDFIEGVAGPNLTDVSTSDSPYSLEAFFEAYDIIVMGHQSYKIGFATDFPSKTIYVVTNEKRPNEGNIHFVKPGQIVKLMLAKKKQGHHIYLYGGGIMLKPFMAANAIDEYIIGTVPIIMGKGKPLFYELDESIPLQLDQVDVMGGLTIHIYHRRMGKIALSIVQSVDGYIADLDDQFDFIEGVAGPNLTDVSTSDSPYSLEAFFEAYDIIVMGHQSYKIGFATDFPSKTIYVVTNEKRPNEGNIHFVKPGQIVKLMLAKKKQGHHIYLYGGGIMLKPFMAANAIDEYIIGTVPIIMGKGKPLFYELDESIPLQLDQVDVMGGLTIHIYHRR

Nearest PDB structures (foldseek):
  3jtw-assembly2_B-3  TM=8.776E-01  e=2.010E-16  Pediococcus pentosaceus ATCC 25745
  3ky8-assembly1_B  TM=8.202E-01  e=2.010E-16  Shewanella loihica PV-4
  3jtw-assembly1_A-2  TM=8.314E-01  e=5.613E-16  Pediococcus pentosaceus ATCC 25745
  1d1g-assembly1_B  TM=7.489E-01  e=1.443E-12  Thermotoga maritima
  8dq9-assembly1_A  TM=6.646E-01  e=2.582E-09  Klebsiella oxytoca

InterPro domains:
  IPR002734 Bacterial bifunctional deaminase-reductase, C-terminal [PF01872] (101-163)
  IPR024072 Dihydrofolate reductase-like domain superfamily [G3DSA:3.40.430.10] (1-177)
  IPR024072 Dihydrofolate reductase-like domain superfamily [SSF53597] (3-173)
  IPR050765 Riboflavin Biosynthesis HTP Reductase [PTHR38011] (3-175)

Organism: Aerococcus viridans (strain ATCC 11563 / DSM 20340 / CCUG 4311 / JCM 20461 / NBRC 12219 / NCTC 8251 / M1) (NCBI:txid655812)

pLDDT: mean 92.96, std 4.76, range [71.56, 98.25]

Foldseek 3Di:
DAFEEEAAEAAPQFARAAAVRDRVQPAAADDPPDDWDKPDPDDDDPVVVLVQAQEEEEEPVCVVVPVVVVPPRHQYEYEDPDDDDADVSYHYDHLVCVLVVVVVVVVVPGYYYYPDAAPSCQVCVQVVRHFKYKYKYHHDDPVHHGGRDDDYPDDWDWDWDMWTDDRRMIITMIGTD/DAFEEEAAEAAPQFARAAAVRDRVQPAAADDPPDDWDKPDPDDDDPVVVLVQAQEEEEEPVCVVVPVVVVPPRHQYEYEDPDDDDADVSYHYDHLVCVLVVVVVVVVVPGYYYYPDAAPSCQVCVQVVRHFKYKYKYHHDDPVHHGGRDDDYPDDWDWDWDMWTDDRRMIITMIGTD